Protein AF-K1M2Y6-F1 (afdb_monomer_lite)

Foldseek 3Di:
DKFKAAPPPDPVSVLQTGDAAPQQDDPAPDPPGPIDIGDDDDDPVLVVVQVVCVVVVHDRDDDPPGDQARDPSVLVVLVVCVVVQVPDPDHDPSCVSPVCRSPNPSPDPPPVVVVVVCVVVDDDDDDADDDDDPVLVVLLVLLVVLLVDPDPVVNQVSLVVVVPDPQFDFLVVLADPQETETEGPNVVVVVQVPDPDHDPLSQVCSLVRVVAKHWYQDHDRPPGQAAGIWIDHPRDIDGEHEDEDDPPDDPLVQLVVRLSHGLEYEYEYDPDQPQLSVQVSVLVSLVVDPSHQWYWYDPNSDIDIDGSVLSPDPCNSVVSNVVSPDDD

Secondary structure (DSSP, 8-state):
-EEEE--SSSHHHHHH-EEE-TT---S-SSTT---EEEE-PPPHHHHHHHHHHHHTTPPPPPPTT---S--HHHHHHHHHTHHHHHH-SS--HHHHTTGGGTSTTSTTTTHHHHHHHHGGG---PPPP----HHHHHHHHHHHHHHHH---HHHHHHHHHHHHT-TT-EE-GGG--SS--EEESSTHHHHHHTTSSS--HHHHHHHHHHHTT-EEEE----TTS---SEEEEETTEEEEEEEEEESSSS-HHHHHHHHHTT-SEEEEEE-S---HHHHHHHHHHHHHT-SS--EEEEEETTEEEEEEHHHHTSTTHHHHHHHHHH---

pLDDT: mean 78.17, std 15.74, range [30.06, 96.19]

Structure (mmCIF, N/CA/C/O backbone):
data_AF-K1M2Y6-F1
#
_entry.id   AF-K1M2Y6-F1
#
loop_
_atom_site.group_PDB
_atom_site.id
_atom_site.type_symbol
_atom_site.label_atom_id
_atom_site.label_alt_id
_atom_site.label_comp_id
_atom_site.label_asym_id
_atom_site.label_entity_id
_atom_site.label_seq_id
_atom_site.pdbx_PDB_ins_code
_atom_site.Cartn_x
_atom_site.Cartn_y
_atom_site.Cartn_z
_atom_site.occupancy
_atom_site.B_iso_or_equiv
_atom_site.auth_seq_id
_atom_site.auth_comp_id
_atom_site.auth_asym_id
_atom_site.auth_atom_id
_atom_site.pdbx_PDB_model_num
ATOM 1 N N . MET A 1 1 ? 24.809 -15.735 -9.416 1.00 83.75 1 MET A N 1
ATOM 2 C CA . MET A 1 1 ? 25.134 -14.592 -10.313 1.00 83.75 1 MET A CA 1
ATOM 3 C C . MET A 1 1 ? 26.100 -15.099 -11.378 1.00 83.75 1 MET A C 1
ATOM 5 O O . MET A 1 1 ? 26.394 -16.287 -11.349 1.00 83.75 1 MET A O 1
ATOM 9 N N . TYR A 1 2 ? 26.586 -14.280 -12.3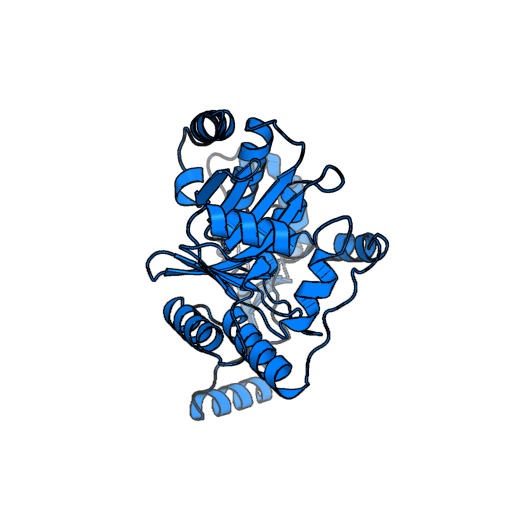09 1.00 87.62 2 TYR A N 1
ATOM 10 C CA . TYR A 1 2 ? 27.615 -14.739 -13.254 1.00 87.62 2 TYR A CA 1
ATOM 11 C C . TYR A 1 2 ? 28.601 -13.626 -13.611 1.00 87.62 2 TYR A C 1
ATOM 13 O O . TYR A 1 2 ? 28.318 -12.440 -13.427 1.00 87.62 2 TYR A O 1
ATOM 21 N N . ARG A 1 3 ? 29.776 -14.018 -14.105 1.00 89.75 3 ARG A N 1
ATOM 22 C CA . ARG A 1 3 ? 30.798 -13.131 -14.658 1.00 89.75 3 ARG A CA 1
ATOM 23 C C . ARG A 1 3 ? 30.756 -13.201 -16.179 1.00 89.75 3 ARG A C 1
ATOM 25 O O . ARG A 1 3 ? 30.897 -14.275 -16.745 1.00 89.75 3 ARG A O 1
ATOM 32 N N . LEU A 1 4 ? 30.571 -12.064 -16.830 1.00 91.12 4 LEU A N 1
ATOM 33 C CA . LEU A 1 4 ? 30.710 -11.891 -18.267 1.00 91.12 4 LEU A CA 1
ATOM 34 C C . LEU A 1 4 ? 32.168 -11.575 -18.599 1.00 91.12 4 LEU A C 1
ATOM 36 O O . LEU A 1 4 ? 32.745 -10.633 -18.047 1.00 91.12 4 LEU A O 1
ATOM 40 N N . ILE A 1 5 ? 32.739 -12.364 -19.501 1.00 89.56 5 ILE A N 1
ATOM 41 C CA . ILE A 1 5 ? 34.114 -12.262 -19.975 1.00 89.56 5 ILE A CA 1
ATOM 42 C C . ILE A 1 5 ? 34.082 -11.803 -21.428 1.00 89.56 5 ILE A C 1
ATOM 44 O O . ILE A 1 5 ? 33.441 -12.422 -22.280 1.00 89.56 5 ILE A O 1
ATOM 48 N N . SER A 1 6 ? 34.771 -10.696 -21.691 1.00 90.38 6 SER A N 1
ATOM 49 C CA . SER A 1 6 ? 35.003 -10.207 -23.043 1.00 90.38 6 SER A CA 1
ATOM 50 C C . SER A 1 6 ? 36.209 -10.910 -23.642 1.00 90.38 6 SER A C 1
ATOM 52 O O . SER A 1 6 ? 37.251 -11.001 -23.000 1.00 90.38 6 SER A O 1
ATOM 54 N N . SER A 1 7 ? 36.096 -11.333 -24.897 1.00 83.25 7 SER A N 1
ATOM 55 C CA . SER A 1 7 ? 37.244 -11.767 -25.697 1.00 83.25 7 SER A CA 1
ATOM 56 C C . SER A 1 7 ? 38.032 -10.583 -26.288 1.00 83.25 7 SER A C 1
ATOM 58 O O . SER A 1 7 ? 38.796 -10.767 -27.228 1.00 83.25 7 SER A O 1
ATOM 60 N N . ASN A 1 8 ? 37.766 -9.355 -25.817 1.00 80.25 8 ASN A N 1
ATOM 61 C CA . ASN A 1 8 ? 38.332 -8.081 -26.280 1.00 80.25 8 ASN A CA 1
ATOM 62 C C . ASN A 1 8 ? 38.199 -7.814 -27.788 1.00 80.25 8 ASN A C 1
ATOM 64 O O . ASN A 1 8 ? 38.900 -6.976 -28.340 1.00 80.25 8 ASN A O 1
ATOM 68 N N . HIS A 1 9 ? 37.246 -8.472 -28.451 1.00 82.75 9 HIS A N 1
ATOM 69 C CA . HIS A 1 9 ? 37.020 -8.307 -29.888 1.00 82.75 9 HIS A CA 1
ATOM 70 C C . HIS A 1 9 ? 36.395 -6.953 -30.262 1.00 82.75 9 HIS A C 1
ATOM 72 O O . HIS A 1 9 ? 36.359 -6.612 -31.440 1.00 82.75 9 HIS A O 1
ATOM 78 N N . CYS A 1 10 ? 35.870 -6.192 -29.295 1.00 86.50 10 CYS A N 1
ATOM 79 C CA . CYS A 1 10 ? 35.479 -4.800 -29.495 1.00 86.50 10 CYS A CA 1
ATOM 80 C C . CYS A 1 10 ? 35.531 -4.002 -28.171 1.00 86.50 10 CYS A C 1
ATOM 82 O O . CYS A 1 10 ? 35.371 -4.597 -27.094 1.00 86.50 10 CYS A O 1
ATOM 84 N N . PRO A 1 11 ? 35.704 -2.664 -28.229 1.00 86.31 11 PRO A N 1
ATOM 85 C CA . PRO A 1 11 ? 35.779 -1.813 -27.036 1.00 86.31 11 PRO A CA 1
ATOM 86 C C . PRO A 1 11 ? 34.516 -1.869 -26.168 1.00 86.31 11 PRO A C 1
ATOM 88 O O . PRO A 1 11 ? 34.607 -1.938 -24.945 1.00 86.31 11 PRO A O 1
ATOM 91 N N . PHE A 1 12 ? 33.336 -1.940 -26.796 1.00 86.81 12 PHE A N 1
ATOM 92 C CA . PHE A 1 12 ? 32.060 -2.039 -26.083 1.00 86.81 12 PHE A CA 1
ATOM 93 C C . PHE A 1 12 ? 31.985 -3.308 -25.224 1.00 86.81 12 PHE A C 1
ATOM 95 O O . PHE A 1 12 ? 31.657 -3.255 -24.042 1.00 86.81 12 PHE A O 1
ATOM 102 N N . CYS A 1 13 ? 32.353 -4.462 -25.785 1.00 88.75 13 CYS A N 1
ATOM 103 C CA . CYS A 1 13 ? 32.379 -5.724 -25.050 1.00 88.75 13 CYS A CA 1
ATOM 104 C C . CYS A 1 13 ? 33.350 -5.687 -23.866 1.00 88.75 13 CYS A C 1
ATOM 106 O O . CYS A 1 13 ? 33.016 -6.203 -22.798 1.00 88.75 13 CYS A O 1
ATOM 108 N N . ALA A 1 14 ? 34.525 -5.071 -24.039 1.00 88.31 14 ALA A N 1
ATOM 109 C CA . ALA A 1 14 ? 35.506 -4.908 -22.967 1.00 88.31 14 ALA A CA 1
ATOM 110 C C . ALA A 1 14 ? 34.951 -4.052 -21.816 1.00 88.31 14 ALA A C 1
ATOM 112 O O . ALA A 1 14 ? 35.045 -4.440 -20.651 1.00 88.31 14 ALA A O 1
ATOM 113 N N . GLU A 1 15 ? 34.284 -2.942 -22.132 1.00 87.94 15 GLU A N 1
ATOM 114 C CA . GLU A 1 15 ? 33.677 -2.052 -21.137 1.00 87.94 15 GLU A CA 1
ATOM 115 C C . GLU A 1 15 ? 32.514 -2.717 -20.370 1.00 87.94 15 GLU A C 1
ATOM 117 O O . GLU A 1 15 ? 32.344 -2.536 -19.151 1.00 87.94 15 GLU A O 1
ATOM 122 N N . MET A 1 16 ? 31.738 -3.542 -21.080 1.00 89.44 16 MET A N 1
ATOM 123 C CA . MET A 1 16 ? 30.596 -4.281 -20.541 1.00 89.44 16 MET A CA 1
ATOM 124 C C . MET A 1 16 ? 30.986 -5.567 -19.791 1.00 89.44 16 MET A C 1
ATOM 126 O O . MET A 1 16 ? 30.119 -6.196 -19.175 1.00 89.44 16 MET A O 1
ATOM 130 N N . ALA A 1 17 ? 32.261 -5.968 -19.780 1.00 89.81 17 ALA A N 1
ATOM 131 C CA . ALA A 1 17 ? 32.734 -7.117 -19.008 1.00 89.81 17 ALA A CA 1
ATOM 132 C C . ALA A 1 17 ? 32.644 -6.872 -17.489 1.00 89.81 17 ALA A C 1
ATOM 134 O O . ALA A 1 17 ? 32.904 -5.772 -16.978 1.00 89.81 17 ALA A O 1
ATOM 135 N N . GLY A 1 18 ? 32.276 -7.913 -16.736 1.00 90.00 18 GLY A N 1
ATOM 136 C CA . GLY A 1 18 ? 32.090 -7.806 -15.289 1.00 90.00 18 GLY A CA 1
ATOM 137 C C . GLY A 1 18 ? 31.086 -8.796 -14.712 1.00 90.00 18 GLY A C 1
ATOM 138 O O . GLY A 1 18 ? 30.722 -9.778 -15.347 1.00 90.00 18 GLY A O 1
ATOM 139 N N . LYS A 1 19 ? 30.645 -8.558 -13.477 1.00 88.19 19 LYS A N 1
ATOM 140 C CA . LYS A 1 19 ? 29.657 -9.408 -12.804 1.00 88.19 19 LYS A CA 1
ATOM 141 C C . LYS A 1 19 ? 28.237 -8.875 -13.031 1.00 88.19 19 LYS A C 1
ATOM 143 O O . LYS A 1 19 ? 28.023 -7.666 -12.974 1.00 88.19 19 LYS A O 1
ATOM 148 N N . TYR A 1 20 ? 27.282 -9.776 -13.244 1.00 86.00 20 TYR A N 1
ATOM 149 C CA . TYR A 1 20 ? 25.882 -9.452 -13.526 1.00 86.00 20 TYR A CA 1
ATOM 150 C C . TYR A 1 20 ? 24.915 -10.222 -12.612 1.00 86.00 20 TYR A C 1
ATOM 152 O O . TYR A 1 20 ? 25.243 -11.328 -12.155 1.00 86.00 20 TYR A O 1
ATOM 160 N N . PRO A 1 21 ? 23.715 -9.662 -12.345 1.00 87.38 21 PRO A N 1
ATOM 161 C CA . PRO A 1 21 ? 22.654 -10.354 -11.619 1.00 87.38 21 PRO A CA 1
ATOM 162 C C . PRO A 1 21 ? 22.301 -11.699 -12.254 1.00 87.38 21 PRO A C 1
ATOM 164 O O . PRO A 1 21 ? 22.385 -11.861 -13.469 1.00 87.38 21 PRO A O 1
ATOM 167 N N . LYS A 1 22 ? 21.853 -12.664 -11.437 1.00 82.31 22 LYS A N 1
ATOM 168 C CA . LYS A 1 22 ? 21.454 -14.006 -11.919 1.00 82.31 22 LYS A CA 1
ATOM 169 C C . LYS A 1 22 ? 20.358 -13.933 -12.989 1.00 82.31 22 LYS A C 1
ATOM 171 O O . LYS A 1 22 ? 20.274 -14.796 -13.848 1.00 82.31 22 LYS A O 1
ATOM 176 N N . ASP A 1 23 ? 19.514 -12.919 -12.897 1.00 82.19 23 ASP A N 1
ATOM 177 C CA . ASP A 1 23 ? 18.329 -12.710 -13.710 1.00 82.19 23 ASP A CA 1
ATOM 178 C C . ASP A 1 23 ? 18.536 -11.712 -14.863 1.00 82.19 23 ASP A C 1
ATOM 180 O O . ASP A 1 23 ? 17.552 -11.340 -15.511 1.00 82.19 23 ASP A O 1
ATOM 184 N N . PHE A 1 24 ? 19.779 -11.287 -15.126 1.00 88.50 24 PHE A N 1
ATOM 185 C CA . PHE A 1 24 ? 20.150 -10.613 -16.370 1.00 88.50 24 PHE A CA 1
ATOM 186 C C . PHE A 1 24 ? 20.345 -11.658 -17.471 1.00 88.50 24 PHE A C 1
ATOM 188 O O . PHE A 1 24 ? 21.065 -12.638 -17.299 1.00 88.50 24 PHE A O 1
ATOM 195 N N . LYS A 1 25 ? 19.701 -11.457 -18.619 1.00 87.69 25 LYS A N 1
ATOM 196 C CA . LYS A 1 25 ? 19.772 -12.368 -19.763 1.00 87.69 25 LYS A CA 1
ATOM 197 C C . LYS A 1 25 ? 20.803 -11.857 -20.763 1.00 87.69 25 LYS A C 1
ATOM 199 O O . LYS A 1 25 ? 20.524 -10.920 -21.511 1.00 87.69 25 LYS A O 1
ATOM 204 N N . PHE A 1 26 ? 21.979 -12.477 -20.794 1.00 89.31 26 PHE A N 1
ATOM 205 C CA . PHE A 1 26 ? 23.013 -12.173 -21.780 1.00 89.31 26 PHE A CA 1
ATOM 206 C C . PHE A 1 26 ? 22.990 -13.184 -22.932 1.00 89.31 26 PHE A C 1
ATOM 208 O O . PHE A 1 26 ? 23.225 -14.366 -22.718 1.00 89.31 26 PHE A O 1
ATOM 215 N N . TRP A 1 27 ? 22.691 -12.705 -24.141 1.00 83.62 27 TRP A N 1
ATOM 216 C CA . TRP A 1 27 ? 22.687 -13.496 -25.385 1.00 83.62 27 TRP A CA 1
ATOM 217 C C . TRP A 1 27 ? 23.775 -13.035 -26.369 1.00 83.62 27 TRP A C 1
ATOM 219 O O . TRP A 1 27 ? 23.966 -13.632 -27.420 1.00 83.62 27 TRP A O 1
ATOM 229 N N . GLY A 1 28 ? 24.464 -11.941 -26.040 1.00 87.06 28 GLY A N 1
ATOM 230 C CA . GLY A 1 28 ? 25.329 -11.196 -26.946 1.00 87.06 28 GLY A CA 1
ATOM 231 C C . GLY A 1 28 ? 24.996 -9.705 -26.922 1.00 87.06 28 GLY A C 1
ATOM 232 O O . GLY A 1 28 ? 23.833 -9.308 -26.822 1.00 87.06 28 GLY A O 1
ATOM 233 N N . TRP A 1 29 ? 26.032 -8.870 -26.998 1.00 87.38 29 TRP A N 1
ATOM 234 C CA . TRP A 1 29 ? 25.895 -7.411 -27.046 1.00 87.38 29 TRP A CA 1
ATOM 235 C C . TRP A 1 29 ? 25.531 -6.893 -28.440 1.00 87.38 29 TRP A C 1
ATOM 237 O O . TRP A 1 29 ? 24.871 -5.871 -28.582 1.00 87.38 29 TRP A O 1
ATOM 247 N N . HIS A 1 30 ? 25.952 -7.604 -29.475 1.00 85.81 30 HIS A N 1
ATOM 248 C CA . HIS A 1 30 ? 25.767 -7.243 -30.875 1.00 85.81 30 HIS A CA 1
ATOM 249 C C . HIS A 1 30 ? 25.800 -8.519 -31.734 1.00 85.81 30 HIS A C 1
ATOM 251 O O . HIS A 1 30 ? 26.144 -9.590 -31.215 1.00 85.81 30 HIS A O 1
ATOM 257 N N . PRO A 1 31 ? 25.455 -8.448 -33.033 1.00 86.31 31 PRO A N 1
ATOM 258 C CA . PRO A 1 31 ? 25.616 -9.582 -33.938 1.00 86.31 31 PRO A CA 1
ATOM 259 C C . PRO A 1 31 ? 27.046 -10.137 -33.890 1.00 86.31 31 PRO A C 1
ATOM 261 O O . PRO A 1 31 ? 28.007 -9.374 -33.772 1.00 86.31 31 PRO A O 1
ATOM 264 N N . HIS A 1 32 ? 27.179 -11.464 -33.932 1.00 85.62 32 HIS A N 1
ATOM 265 C CA . HIS A 1 32 ? 28.463 -12.179 -33.851 1.00 85.62 32 HIS A CA 1
ATOM 266 C C . HIS A 1 32 ? 29.307 -11.879 -32.593 1.00 85.62 32 HIS A C 1
ATOM 268 O O . HIS A 1 32 ? 30.535 -11.975 -32.623 1.00 85.62 32 HIS A O 1
ATOM 274 N N . CYS A 1 33 ? 28.669 -11.519 -31.472 1.00 87.81 33 CYS A N 1
ATOM 275 C CA . CYS A 1 33 ? 29.358 -11.332 -30.195 1.00 87.81 33 CYS A CA 1
ATOM 276 C C . CYS A 1 33 ? 30.015 -12.643 -29.725 1.00 87.81 33 CYS A C 1
ATOM 278 O O . CYS A 1 33 ? 29.360 -13.679 -29.660 1.00 87.81 33 CYS A O 1
ATOM 280 N N . ARG A 1 34 ? 31.304 -12.578 -29.365 1.00 88.75 34 ARG A N 1
ATOM 281 C CA . ARG A 1 34 ? 32.112 -13.727 -28.901 1.00 88.75 34 ARG A CA 1
ATOM 282 C C . ARG A 1 34 ? 32.360 -13.741 -27.383 1.00 88.75 34 ARG A C 1
ATOM 284 O O . ARG A 1 34 ? 33.308 -14.363 -26.917 1.00 88.75 34 ARG A O 1
ATOM 291 N N . CYS A 1 35 ? 31.569 -12.996 -26.612 1.00 91.06 35 CYS A N 1
ATOM 292 C CA . CYS A 1 35 ? 31.697 -12.956 -25.152 1.00 91.06 35 CYS A CA 1
ATOM 293 C C . CYS A 1 35 ? 31.020 -14.162 -24.496 1.00 91.06 35 CYS A C 1
ATOM 295 O O . CYS A 1 35 ? 29.979 -14.621 -24.962 1.00 91.06 35 CYS A O 1
ATOM 297 N N . THR A 1 36 ? 31.551 -14.586 -23.351 1.00 90.88 36 THR A N 1
ATOM 298 C CA . THR A 1 36 ? 31.074 -15.772 -22.622 1.00 90.88 36 THR A CA 1
ATOM 299 C C . THR A 1 36 ? 30.718 -15.416 -21.183 1.00 90.88 36 THR A C 1
ATOM 301 O O . THR A 1 36 ? 31.255 -14.468 -20.608 1.00 90.88 36 THR A O 1
ATOM 304 N N . THR A 1 37 ? 29.807 -16.173 -20.573 1.00 92.00 37 THR A N 1
ATOM 305 C CA . THR A 1 37 ? 29.434 -16.027 -19.160 1.00 92.00 37 THR A CA 1
ATOM 306 C C . THR A 1 37 ? 29.861 -17.239 -18.350 1.00 92.00 37 THR A C 1
ATOM 308 O O . THR A 1 37 ? 29.551 -18.364 -18.729 1.00 92.00 37 THR A O 1
ATOM 311 N N . ILE A 1 38 ? 30.497 -17.008 -17.204 1.00 90.50 38 ILE A N 1
ATOM 312 C CA . ILE A 1 38 ? 30.852 -18.041 -16.230 1.00 90.50 38 ILE A CA 1
ATOM 313 C C . ILE A 1 38 ? 29.965 -17.871 -14.989 1.00 90.50 38 ILE A C 1
ATOM 315 O O . ILE A 1 38 ? 29.962 -16.780 -14.403 1.00 90.50 38 ILE A O 1
ATOM 319 N N . PRO A 1 39 ? 29.197 -18.893 -14.569 1.00 87.94 39 PRO A N 1
ATOM 320 C CA . PRO A 1 39 ? 28.404 -18.810 -13.348 1.00 87.94 39 PRO A CA 1
ATOM 321 C C . PRO A 1 39 ? 29.315 -18.615 -12.131 1.00 87.94 39 PRO A C 1
ATOM 323 O O . PRO A 1 39 ? 30.372 -19.225 -12.026 1.00 87.94 39 PRO A O 1
ATOM 326 N N . ILE A 1 40 ? 28.894 -17.757 -11.202 1.00 85.06 40 ILE A N 1
ATOM 327 C CA . ILE A 1 40 ? 29.535 -17.634 -9.891 1.00 85.06 40 ILE A CA 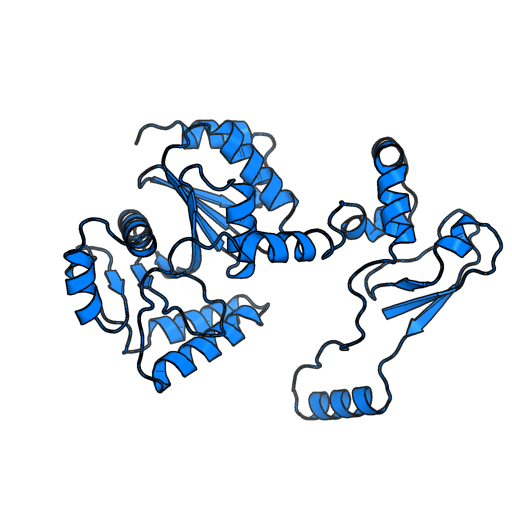1
ATOM 328 C C . ILE A 1 40 ? 28.640 -18.354 -8.890 1.00 85.06 40 ILE A C 1
ATOM 330 O O . ILE A 1 40 ? 27.482 -17.949 -8.692 1.00 85.06 40 ILE A O 1
ATOM 334 N N . LEU A 1 41 ? 29.189 -19.421 -8.319 1.00 86.31 41 LEU A N 1
ATOM 335 C CA . LEU A 1 41 ? 28.552 -20.277 -7.326 1.00 86.31 41 LEU A CA 1
ATOM 336 C C . LEU A 1 41 ? 28.780 -19.729 -5.909 1.00 86.31 41 LEU A C 1
ATOM 338 O O . LEU A 1 41 ? 29.593 -18.823 -5.712 1.00 86.31 41 LEU A O 1
ATOM 342 N N . LYS A 1 42 ? 28.016 -20.260 -4.951 1.00 81.31 42 LYS A N 1
ATOM 343 C CA . LYS A 1 42 ? 28.278 -20.092 -3.514 1.00 81.31 42 LYS A CA 1
ATOM 344 C C . LYS A 1 42 ? 29.605 -20.781 -3.151 1.00 81.31 42 LYS A C 1
ATOM 346 O O . LYS A 1 42 ? 30.112 -21.572 -3.950 1.00 81.31 42 LYS A O 1
ATOM 351 N N . SER A 1 43 ? 30.177 -20.462 -1.989 1.00 86.44 43 SER A N 1
ATOM 352 C CA . SER A 1 43 ? 31.302 -21.254 -1.467 1.00 86.44 43 SER A CA 1
ATOM 353 C C . SER A 1 43 ? 30.829 -22.657 -1.077 1.00 86.44 43 SER A C 1
ATOM 355 O O . SER A 1 43 ? 29.625 -22.880 -0.936 1.00 86.44 43 SER A O 1
ATOM 357 N N . TRP A 1 44 ? 31.756 -23.604 -0.927 1.00 87.44 44 TRP A N 1
ATOM 358 C CA . TRP A 1 44 ? 31.408 -24.968 -0.521 1.00 87.44 44 TRP A CA 1
ATOM 359 C C . TRP A 1 44 ? 30.710 -24.987 0.838 1.00 87.44 44 TRP A C 1
ATOM 361 O O . TRP A 1 44 ? 29.644 -25.574 0.953 1.00 87.44 44 TRP A O 1
ATOM 371 N N . GLU A 1 45 ? 31.202 -24.207 1.799 1.00 85.62 45 GLU A N 1
ATOM 372 C CA . GLU A 1 45 ? 30.622 -24.093 3.141 1.00 85.62 45 GLU A CA 1
ATOM 373 C C . GLU A 1 45 ? 29.182 -23.560 3.089 1.00 85.62 45 GLU A C 1
ATOM 375 O O . GLU A 1 45 ? 28.277 -24.105 3.712 1.00 85.62 45 GLU A O 1
ATOM 380 N N . GLN A 1 46 ? 28.934 -22.528 2.275 1.00 81.25 46 GLN A N 1
ATOM 381 C CA . GLN A 1 46 ? 27.589 -21.980 2.078 1.00 81.25 46 GLN A CA 1
ATOM 382 C C . GLN A 1 46 ? 26.643 -22.974 1.386 1.00 81.25 46 GLN A C 1
ATOM 384 O O . GLN A 1 46 ? 25.431 -22.906 1.584 1.00 81.25 46 GLN A O 1
ATOM 389 N N . MET A 1 47 ? 27.169 -23.843 0.519 1.00 85.69 47 MET A N 1
ATOM 390 C CA . MET A 1 47 ? 26.383 -24.888 -0.140 1.00 85.69 47 MET A CA 1
ATOM 391 C C . MET A 1 47 ? 26.086 -26.046 0.813 1.00 85.69 47 MET A C 1
ATOM 393 O O . MET A 1 47 ? 24.982 -26.580 0.765 1.00 85.69 47 MET A O 1
ATOM 397 N N . ASP A 1 48 ? 27.009 -26.383 1.710 1.00 87.44 48 ASP A N 1
ATOM 398 C CA . ASP A 1 48 ? 26.794 -27.392 2.746 1.00 87.44 48 ASP A CA 1
ATOM 399 C C . ASP A 1 48 ? 25.734 -26.930 3.754 1.00 87.44 48 ASP A C 1
ATOM 401 O O . ASP A 1 48 ? 24.777 -27.659 4.006 1.00 87.44 48 ASP A O 1
ATOM 405 N N . GLU A 1 49 ? 25.794 -25.676 4.214 1.00 85.44 49 GLU A N 1
ATOM 406 C CA . GLU A 1 49 ? 24.735 -25.084 5.047 1.00 85.44 49 GLU A CA 1
ATOM 407 C C . GLU A 1 49 ? 23.369 -25.064 4.336 1.00 85.44 49 GLU A C 1
ATOM 409 O O . GLU A 1 49 ? 22.324 -25.304 4.950 1.00 85.44 49 GLU A O 1
ATOM 414 N N . ASP A 1 50 ? 23.343 -24.761 3.033 1.00 85.25 50 ASP A N 1
ATOM 415 C CA . ASP A 1 50 ? 22.118 -24.827 2.232 1.00 85.25 50 ASP A CA 1
ATOM 416 C C . ASP A 1 50 ? 21.581 -26.267 2.146 1.00 85.25 50 ASP A C 1
ATOM 418 O O . ASP A 1 50 ? 20.367 -26.468 2.221 1.00 85.25 50 ASP A O 1
ATOM 422 N N . ASN A 1 51 ? 22.463 -27.259 1.995 1.00 86.06 51 ASN A N 1
ATOM 423 C CA . ASN A 1 51 ? 22.105 -28.676 1.928 1.00 86.06 51 ASN A CA 1
ATOM 424 C C . ASN A 1 51 ? 21.543 -29.172 3.265 1.00 86.06 51 ASN A C 1
ATOM 426 O O . ASN A 1 51 ? 20.511 -29.842 3.278 1.00 86.06 51 ASN A O 1
ATOM 430 N N . GLU A 1 52 ? 22.148 -28.787 4.388 1.00 87.44 52 GLU A N 1
ATOM 431 C CA . GLU A 1 52 ? 21.615 -29.075 5.723 1.00 87.44 52 GLU A CA 1
ATOM 432 C C . GLU A 1 52 ? 20.220 -28.467 5.908 1.00 87.44 52 GLU A C 1
ATOM 434 O O . GLU A 1 52 ? 19.286 -29.146 6.341 1.00 87.44 52 GLU A O 1
ATOM 439 N N . ARG A 1 53 ? 20.029 -27.206 5.498 1.00 83.81 53 ARG A N 1
ATOM 440 C CA . ARG A 1 53 ? 18.708 -26.557 5.518 1.00 83.81 53 ARG A CA 1
ATOM 441 C C . ARG A 1 53 ? 17.693 -27.300 4.657 1.00 83.81 53 ARG A C 1
ATOM 443 O O . ARG A 1 53 ? 16.562 -27.477 5.102 1.00 83.81 53 ARG A O 1
ATOM 450 N N . LEU A 1 54 ? 18.076 -27.747 3.459 1.00 86.12 54 LEU A N 1
ATOM 451 C CA . LEU A 1 54 ? 17.207 -28.534 2.579 1.00 86.12 54 LEU A CA 1
ATOM 452 C C . LEU A 1 54 ? 16.776 -29.851 3.230 1.00 86.12 54 LEU A C 1
ATOM 454 O O . LEU A 1 54 ? 15.590 -30.177 3.189 1.00 86.12 54 LEU A O 1
ATOM 458 N N . ILE A 1 55 ? 17.709 -30.574 3.855 1.00 86.56 55 ILE A N 1
ATOM 459 C CA . ILE A 1 55 ? 17.429 -31.822 4.583 1.00 86.56 55 ILE A CA 1
ATOM 460 C C . ILE A 1 55 ? 16.437 -31.565 5.726 1.00 86.56 55 ILE A C 1
ATOM 462 O O . ILE A 1 55 ? 15.514 -32.348 5.939 1.00 86.56 55 ILE A O 1
ATOM 466 N N . LEU A 1 56 ? 16.577 -30.431 6.416 1.00 79.19 56 LEU A N 1
ATOM 467 C CA . LEU A 1 56 ? 15.693 -30.002 7.504 1.00 79.19 56 LEU A CA 1
ATOM 468 C C . LEU A 1 56 ? 14.373 -29.361 7.026 1.00 79.19 56 LEU A C 1
ATOM 470 O O . LEU A 1 56 ? 13.589 -28.891 7.853 1.00 79.19 56 LEU A O 1
ATOM 474 N N . GLY A 1 57 ? 14.116 -29.293 5.714 1.00 78.44 57 GLY A N 1
ATOM 475 C CA . GLY A 1 57 ? 12.917 -28.663 5.146 1.00 78.44 57 GLY A CA 1
ATOM 476 C C . GLY A 1 57 ? 12.856 -27.138 5.322 1.00 78.44 57 GLY A C 1
ATOM 477 O O . GLY A 1 57 ? 11.783 -26.538 5.232 1.00 78.44 57 GLY A O 1
ATOM 478 N N . GLN A 1 58 ? 13.991 -26.495 5.589 1.00 68.31 58 GLN A N 1
ATOM 479 C CA . GLN A 1 58 ? 14.116 -25.055 5.791 1.00 68.31 58 GLN A CA 1
ATOM 480 C C . GLN A 1 58 ? 14.391 -24.318 4.467 1.00 68.31 58 GLN A C 1
ATOM 482 O O . GLN A 1 58 ? 15.008 -24.865 3.550 1.00 68.31 58 GLN A O 1
ATOM 487 N N . PRO A 1 59 ? 13.966 -23.048 4.334 1.00 69.62 59 PRO A N 1
ATOM 488 C CA . PRO A 1 59 ? 14.228 -22.271 3.130 1.00 69.62 59 PRO A CA 1
ATOM 489 C C . PRO A 1 59 ? 15.715 -21.912 2.988 1.00 69.62 59 PRO A C 1
ATOM 491 O O . PRO A 1 59 ? 16.366 -21.481 3.944 1.00 69.62 59 PRO A O 1
ATOM 494 N N . ILE A 1 60 ? 16.223 -21.998 1.756 1.00 75.38 60 ILE A N 1
ATOM 495 C CA . ILE A 1 60 ? 17.577 -21.555 1.407 1.00 75.38 60 ILE A CA 1
ATOM 496 C C . ILE A 1 60 ? 17.631 -20.020 1.357 1.00 75.38 60 ILE A C 1
ATOM 498 O O . ILE A 1 60 ? 16.888 -19.404 0.579 1.00 75.38 60 ILE A O 1
ATOM 502 N N . PRO A 1 61 ? 18.518 -19.374 2.132 1.00 72.88 61 PRO A N 1
ATOM 503 C CA . PRO A 1 61 ? 18.729 -17.940 2.042 1.00 72.88 61 PRO A CA 1
ATOM 504 C C . PRO A 1 61 ? 19.428 -17.565 0.727 1.00 72.88 61 PRO A C 1
ATOM 506 O O . PRO A 1 61 ? 20.243 -18.306 0.164 1.00 72.88 61 PRO A O 1
ATOM 509 N N . GLU A 1 62 ? 19.137 -16.364 0.229 1.00 71.75 62 GLU A N 1
ATOM 510 C CA . GLU A 1 62 ? 19.896 -15.811 -0.891 1.00 71.75 62 GLU A CA 1
ATOM 511 C C . GLU A 1 62 ? 21.361 -15.577 -0.491 1.00 71.75 62 GLU A C 1
ATOM 513 O O . GLU A 1 62 ? 21.648 -15.232 0.653 1.00 71.75 62 GLU A O 1
ATOM 518 N N . SER A 1 63 ? 22.289 -15.750 -1.440 1.00 71.19 63 SER A N 1
ATOM 519 C CA . SER A 1 63 ? 23.717 -15.512 -1.182 1.00 71.19 63 SER A CA 1
ATOM 520 C C . SER A 1 63 ? 23.956 -14.046 -0.784 1.00 71.19 63 SER A C 1
ATOM 522 O O . SER A 1 63 ? 23.437 -13.144 -1.457 1.00 71.19 63 SER A O 1
ATOM 524 N N . PRO A 1 64 ? 24.748 -13.785 0.271 1.00 68.12 64 PRO A N 1
ATOM 525 C CA . PRO A 1 64 ? 25.077 -12.425 0.695 1.00 68.12 64 PRO A CA 1
ATOM 526 C C . PRO A 1 64 ? 25.877 -11.652 -0.367 1.00 68.12 64 PRO A C 1
ATOM 528 O O . PRO A 1 64 ? 25.786 -10.428 -0.447 1.00 68.12 64 PRO A O 1
ATOM 531 N N . GLU A 1 65 ? 26.585 -12.350 -1.255 1.00 72.56 65 GLU A N 1
ATOM 532 C CA . GLU A 1 65 ? 27.333 -11.788 -2.383 1.00 72.56 65 GLU A CA 1
ATOM 533 C C . GLU A 1 65 ? 26.453 -11.517 -3.615 1.00 72.56 65 GLU A C 1
ATOM 535 O O . GLU A 1 65 ? 26.964 -11.150 -4.680 1.00 72.56 65 GLU A O 1
ATOM 540 N N . ARG A 1 66 ? 25.128 -11.700 -3.515 1.00 73.38 66 ARG A N 1
ATOM 541 C CA . ARG A 1 66 ? 24.206 -11.498 -4.634 1.00 73.38 66 ARG A CA 1
ATOM 542 C C . ARG A 1 66 ? 24.325 -10.083 -5.197 1.00 73.38 66 ARG A C 1
ATOM 544 O O . ARG A 1 66 ? 24.042 -9.080 -4.548 1.00 73.38 66 ARG A O 1
ATOM 551 N N . ILE A 1 67 ? 24.594 -10.019 -6.496 1.00 71.75 67 ILE A N 1
ATOM 552 C CA . ILE A 1 67 ? 24.519 -8.777 -7.260 1.00 71.75 67 ILE A CA 1
ATOM 553 C C . ILE A 1 67 ? 23.075 -8.529 -7.690 1.00 71.75 67 ILE A C 1
ATOM 555 O O . ILE A 1 67 ? 22.466 -9.351 -8.377 1.00 71.75 67 ILE A O 1
ATOM 559 N N . LEU A 1 68 ? 22.542 -7.378 -7.282 1.00 71.69 68 LEU A N 1
ATOM 560 C CA . LEU A 1 68 ? 21.185 -6.938 -7.615 1.00 71.69 68 LEU A CA 1
ATOM 561 C C . LEU A 1 68 ? 21.134 -6.129 -8.913 1.00 71.69 68 LEU A C 1
ATOM 563 O O . LEU A 1 68 ? 20.123 -6.167 -9.610 1.00 71.69 68 LEU A O 1
ATOM 567 N N . LEU A 1 69 ? 22.225 -5.429 -9.249 1.00 75.44 69 LEU A N 1
ATOM 568 C CA . LEU A 1 69 ? 22.292 -4.531 -10.399 1.00 75.44 69 LEU A CA 1
ATOM 569 C C . LEU A 1 69 ? 23.391 -4.863 -11.393 1.00 75.44 69 LEU A C 1
ATOM 571 O O . LEU A 1 69 ? 24.478 -5.255 -10.975 1.00 75.44 69 LEU A O 1
ATOM 575 N N . PRO A 1 70 ? 23.150 -4.623 -12.697 1.00 79.19 70 PRO A N 1
ATOM 576 C CA . PRO A 1 70 ? 24.219 -4.579 -13.684 1.00 79.19 70 PRO A CA 1
ATOM 577 C C . PRO A 1 70 ? 25.286 -3.566 -13.278 1.00 79.19 70 PRO A C 1
ATOM 579 O O . PRO A 1 70 ? 24.998 -2.622 -12.540 1.00 79.19 70 PRO A O 1
ATOM 582 N N . LYS A 1 71 ? 26.504 -3.732 -13.791 1.00 80.56 71 LYS A N 1
ATOM 583 C CA . LYS A 1 71 ? 27.622 -2.805 -13.571 1.00 80.56 71 LYS A CA 1
ATOM 584 C C . LYS A 1 71 ? 27.260 -1.371 -13.981 1.00 80.56 71 LYS A C 1
ATOM 586 O O . LYS A 1 71 ? 26.397 -1.139 -14.824 1.00 80.56 71 LYS A O 1
ATOM 591 N N . GLU A 1 72 ? 27.940 -0.404 -13.379 1.00 78.38 72 GLU A N 1
ATOM 592 C CA . GLU A 1 72 ? 27.724 1.018 -13.644 1.00 78.38 72 GLU A CA 1
ATOM 593 C C . GLU A 1 72 ? 27.935 1.412 -15.107 1.00 78.38 72 GLU A C 1
ATOM 595 O O . GLU A 1 72 ? 27.103 2.138 -15.639 1.00 78.38 72 GLU A O 1
ATOM 600 N N . SER A 1 73 ? 28.951 0.861 -15.781 1.00 80.75 73 SER A N 1
ATOM 601 C CA . SER A 1 73 ? 29.193 1.117 -17.209 1.00 80.75 73 SER A CA 1
ATOM 602 C C . SER A 1 73 ? 27.974 0.793 -18.075 1.00 80.75 73 SER A C 1
ATOM 604 O O . SER A 1 73 ? 27.574 1.603 -18.905 1.00 80.75 73 SER A O 1
ATOM 606 N N . PHE A 1 74 ? 27.304 -0.335 -17.817 1.00 84.56 74 PHE A N 1
ATOM 607 C CA . PHE A 1 74 ? 26.064 -0.689 -18.507 1.00 84.56 74 PHE A CA 1
ATOM 608 C C . PHE A 1 74 ? 24.949 0.332 -18.245 1.00 84.56 74 PHE A C 1
ATOM 610 O O . PHE A 1 74 ? 24.268 0.759 -19.173 1.00 84.56 74 PHE A O 1
ATOM 617 N N . ARG A 1 75 ? 24.761 0.751 -16.987 1.00 83.81 75 ARG A N 1
ATOM 618 C CA . ARG A 1 75 ? 23.708 1.718 -16.629 1.00 83.81 75 ARG A CA 1
ATOM 619 C C . ARG A 1 75 ? 23.961 3.095 -17.243 1.00 83.81 75 ARG A C 1
ATOM 621 O O . ARG A 1 75 ? 23.018 3.716 -17.725 1.00 83.81 75 ARG A O 1
ATOM 628 N N . ASN A 1 76 ? 25.214 3.543 -17.257 1.00 82.56 76 ASN A N 1
ATOM 629 C CA . ASN A 1 76 ? 25.612 4.799 -17.886 1.00 82.56 76 ASN A CA 1
ATOM 630 C C . ASN A 1 76 ? 25.380 4.733 -19.394 1.00 82.56 76 ASN A C 1
ATOM 632 O O . ASN A 1 76 ? 24.691 5.590 -19.932 1.00 82.56 76 ASN A O 1
ATOM 636 N N . TRP A 1 77 ? 25.810 3.653 -20.050 1.00 85.69 77 TRP A N 1
ATOM 637 C CA . TRP A 1 77 ? 25.570 3.470 -21.479 1.00 85.69 77 TRP A CA 1
ATOM 638 C C . TRP A 1 77 ? 24.077 3.492 -21.834 1.00 85.69 77 TRP A C 1
ATOM 640 O O . TRP A 1 77 ? 23.687 4.116 -22.822 1.00 85.69 77 TRP A O 1
ATOM 650 N N . VAL A 1 78 ? 23.226 2.853 -21.021 1.00 84.94 78 VAL A N 1
ATOM 651 C CA . VAL A 1 78 ? 21.765 2.890 -21.196 1.00 84.94 78 VAL A CA 1
ATOM 652 C C . VAL A 1 78 ? 21.226 4.313 -21.061 1.00 84.94 78 VAL A C 1
ATOM 654 O O . VAL A 1 78 ? 20.401 4.720 -21.875 1.00 84.94 78 VAL A O 1
ATOM 657 N N . ARG A 1 79 ? 21.695 5.074 -20.065 1.00 79.94 79 ARG A N 1
ATOM 658 C CA . ARG A 1 79 ? 21.291 6.470 -19.856 1.00 79.94 79 ARG A CA 1
ATOM 659 C C . ARG A 1 79 ? 21.702 7.350 -21.035 1.00 79.94 79 ARG A C 1
ATOM 661 O O . ARG A 1 79 ? 20.871 8.080 -21.565 1.00 79.94 79 ARG A O 1
ATOM 668 N N . ASP A 1 80 ? 22.942 7.217 -21.484 1.00 83.31 80 ASP A N 1
ATOM 669 C CA . ASP A 1 80 ? 23.520 8.045 -22.544 1.00 83.31 80 ASP A CA 1
ATOM 670 C C . ASP A 1 80 ? 22.928 7.708 -23.928 1.00 83.31 80 ASP A C 1
ATOM 672 O O . ASP A 1 80 ? 22.946 8.527 -24.844 1.00 83.31 80 ASP A O 1
ATOM 676 N N . ASN A 1 81 ? 22.354 6.508 -24.090 1.00 85.06 81 ASN A N 1
ATOM 677 C CA . ASN A 1 81 ? 21.709 6.061 -25.329 1.00 85.06 81 ASN A CA 1
ATOM 678 C C . ASN A 1 81 ? 20.180 5.952 -25.225 1.00 85.06 81 ASN A C 1
ATOM 680 O O . ASN A 1 81 ? 19.550 5.407 -26.136 1.00 85.06 81 ASN A O 1
ATOM 684 N N . LYS A 1 82 ? 19.566 6.491 -24.165 1.00 82.12 82 LYS A N 1
ATOM 685 C CA . LYS A 1 82 ? 18.123 6.386 -23.894 1.00 82.12 82 LYS A CA 1
ATOM 686 C C . LYS A 1 82 ? 17.267 6.819 -25.086 1.00 82.12 82 LYS A C 1
ATOM 688 O O . LYS A 1 82 ? 16.462 6.032 -25.580 1.00 82.12 82 LYS A O 1
ATOM 693 N N . ASP A 1 83 ? 17.535 8.000 -25.636 1.00 78.69 83 ASP A N 1
ATOM 694 C CA . ASP A 1 83 ? 16.782 8.551 -26.771 1.00 78.69 83 ASP A CA 1
ATOM 695 C C . ASP A 1 83 ? 16.919 7.709 -28.049 1.00 78.69 83 ASP A C 1
ATOM 697 O O . ASP A 1 83 ? 16.048 7.727 -28.921 1.00 78.69 83 ASP A O 1
ATOM 701 N N . LYS A 1 84 ? 18.033 6.983 -28.208 1.00 82.75 84 LYS A N 1
ATOM 702 C CA . LYS A 1 84 ? 18.241 6.066 -29.339 1.00 82.75 84 LYS A CA 1
ATOM 703 C C . LYS A 1 84 ? 17.494 4.755 -29.114 1.00 82.75 84 LYS A C 1
ATOM 705 O O . LYS A 1 84 ? 16.890 4.239 -30.047 1.00 82.75 84 LYS A O 1
ATOM 710 N N . ILE A 1 85 ? 17.505 4.242 -27.883 1.00 82.69 85 ILE A N 1
ATOM 711 C CA . ILE A 1 85 ? 16.793 3.019 -27.491 1.00 82.69 85 ILE A CA 1
ATOM 712 C C . ILE A 1 85 ? 15.277 3.207 -27.623 1.00 82.69 85 ILE A C 1
ATOM 714 O O . ILE A 1 85 ? 14.591 2.296 -28.084 1.00 82.69 85 ILE A O 1
ATOM 718 N N . GLU A 1 86 ? 14.753 4.375 -27.248 1.00 80.00 86 GLU A N 1
ATOM 719 C CA . GLU A 1 86 ? 13.325 4.697 -27.355 1.00 80.00 86 GLU A CA 1
ATOM 720 C C . GLU A 1 86 ? 12.868 4.851 -28.813 1.00 80.00 86 GLU A C 1
ATOM 722 O O . GLU A 1 86 ? 11.776 4.406 -29.162 1.00 80.00 86 GLU A O 1
ATOM 727 N N . ARG A 1 87 ? 13.719 5.415 -29.683 1.00 82.88 87 ARG A N 1
ATOM 728 C CA . ARG A 1 87 ? 13.423 5.602 -31.117 1.00 82.88 87 ARG A CA 1
ATOM 729 C C . ARG A 1 87 ? 13.705 4.374 -31.990 1.00 82.88 87 ARG A C 1
ATOM 731 O O . ARG A 1 87 ? 13.295 4.349 -33.150 1.00 82.88 87 ARG A O 1
ATOM 738 N N . ALA A 1 88 ? 14.415 3.369 -31.482 1.00 81.81 88 ALA A N 1
ATOM 739 C CA . ALA A 1 88 ? 14.785 2.191 -32.259 1.00 81.81 88 ALA A CA 1
ATOM 740 C C . ALA A 1 88 ? 13.557 1.325 -32.594 1.00 81.81 88 ALA A C 1
ATOM 742 O O . ALA A 1 88 ? 12.890 0.807 -31.700 1.00 81.81 88 ALA A O 1
ATOM 743 N N . LYS A 1 89 ? 13.306 1.096 -33.894 1.00 82.38 89 LYS A N 1
ATOM 744 C CA . LYS A 1 89 ? 12.248 0.180 -34.370 1.00 82.38 89 LYS A CA 1
ATOM 745 C C . LYS A 1 89 ? 12.476 -1.261 -33.907 1.00 82.38 89 LYS A C 1
ATOM 747 O O . LYS A 1 89 ? 11.528 -1.962 -33.579 1.00 82.38 89 LYS A O 1
ATOM 752 N N . VAL A 1 90 ? 13.738 -1.689 -33.880 1.00 81.38 90 VAL A N 1
ATOM 753 C CA . VAL A 1 90 ? 14.158 -3.009 -33.406 1.00 81.38 90 VAL A CA 1
ATOM 754 C C . VAL A 1 90 ? 15.253 -2.808 -32.369 1.00 81.38 90 VAL A C 1
ATOM 756 O O . VAL A 1 90 ? 16.331 -2.298 -32.671 1.00 81.38 90 VAL A O 1
ATOM 759 N N . LYS A 1 91 ? 14.959 -3.181 -31.125 1.00 83.81 91 LYS A N 1
ATOM 760 C CA . LYS A 1 91 ? 15.901 -3.087 -30.006 1.00 83.81 91 LYS A CA 1
ATOM 761 C C . LYS A 1 91 ? 16.857 -4.288 -30.010 1.00 83.81 91 LYS A C 1
ATOM 763 O O . LYS A 1 91 ? 16.418 -5.385 -30.341 1.00 83.81 91 LYS A O 1
ATOM 768 N N . PRO A 1 92 ? 18.122 -4.147 -29.587 1.00 83.19 92 PRO A N 1
ATOM 769 C CA . PRO A 1 92 ? 19.008 -5.295 -29.383 1.00 83.19 92 PRO A CA 1
ATOM 770 C C . PRO A 1 92 ? 18.450 -6.303 -28.359 1.00 83.19 92 PRO A C 1
ATOM 772 O O . PRO A 1 92 ? 17.769 -5.912 -27.412 1.00 83.19 92 PRO A O 1
ATOM 775 N N . PHE A 1 93 ? 18.776 -7.595 -28.479 1.00 80.56 93 PHE A N 1
ATOM 776 C CA . PHE A 1 93 ? 18.251 -8.637 -27.575 1.00 80.56 93 PHE A CA 1
ATOM 777 C C . PHE A 1 93 ? 18.568 -8.390 -26.099 1.00 80.56 93 PHE A C 1
ATOM 779 O O . PHE A 1 93 ? 17.722 -8.612 -25.234 1.00 80.56 93 PHE A O 1
ATOM 786 N N . PHE A 1 94 ? 19.766 -7.887 -25.794 1.00 83.25 94 PHE A N 1
ATOM 787 C CA . PHE A 1 94 ? 20.144 -7.557 -24.422 1.00 83.25 94 PHE A CA 1
ATOM 788 C C . PHE A 1 94 ? 19.341 -6.381 -23.850 1.00 83.25 94 PHE A C 1
ATOM 790 O O . PHE A 1 94 ? 19.316 -6.226 -22.639 1.00 83.25 94 PHE A O 1
ATOM 797 N N . ILE A 1 95 ? 18.691 -5.570 -24.686 1.00 84.56 95 ILE A N 1
ATOM 798 C CA . ILE A 1 95 ? 17.769 -4.508 -24.274 1.00 84.56 95 ILE A CA 1
ATOM 799 C C . ILE A 1 95 ? 16.375 -5.116 -24.058 1.00 84.56 95 ILE A C 1
ATOM 801 O O . ILE A 1 95 ? 15.816 -4.999 -22.971 1.00 84.56 95 ILE A O 1
ATOM 805 N N . GLN A 1 96 ? 15.859 -5.858 -25.043 1.00 81.69 96 GLN A N 1
ATOM 806 C CA . GLN A 1 96 ? 14.537 -6.502 -24.977 1.00 81.69 96 GLN A CA 1
ATOM 807 C C . GLN A 1 96 ? 14.388 -7.454 -23.779 1.00 81.69 96 GLN A C 1
ATOM 809 O O . GLN A 1 96 ? 13.383 -7.455 -23.077 1.00 81.69 96 GLN A O 1
ATOM 814 N N . ASN A 1 97 ? 15.414 -8.259 -23.502 1.00 80.56 97 ASN A N 1
ATOM 815 C CA . ASN A 1 97 ? 15.347 -9.290 -22.467 1.00 80.56 97 ASN A CA 1
ATOM 816 C C . ASN A 1 97 ? 15.596 -8.760 -21.047 1.00 80.56 97 ASN A C 1
ATOM 818 O O . ASN A 1 97 ? 15.487 -9.516 -20.078 1.00 80.56 97 ASN A O 1
ATOM 822 N N . ASN A 1 98 ? 15.950 -7.481 -20.921 1.00 85.50 98 ASN A N 1
ATOM 823 C CA . ASN A 1 98 ? 16.419 -6.867 -19.684 1.00 85.50 98 ASN A CA 1
ATOM 824 C C . ASN A 1 98 ? 15.735 -5.522 -19.408 1.00 85.50 98 ASN A C 1
ATOM 826 O O . ASN A 1 98 ? 16.299 -4.698 -18.693 1.00 85.50 98 ASN A O 1
ATOM 830 N N . GLU A 1 99 ? 14.516 -5.300 -19.917 1.00 77.94 99 GLU A N 1
ATOM 831 C CA . GLU A 1 99 ? 13.785 -4.024 -19.797 1.00 77.94 99 GLU A CA 1
ATOM 832 C C . GLU A 1 99 ? 13.681 -3.493 -18.360 1.00 77.94 99 GLU A C 1
ATOM 834 O O . GLU A 1 99 ? 13.797 -2.289 -18.130 1.00 77.94 99 GLU A O 1
ATOM 839 N N . LYS A 1 100 ? 13.581 -4.391 -17.370 1.00 75.44 100 LYS A N 1
ATOM 840 C CA . LYS A 1 100 ? 13.601 -4.053 -15.935 1.00 75.44 100 LYS A CA 1
ATOM 841 C C . LYS A 1 100 ? 14.864 -3.309 -15.472 1.00 75.44 100 LYS A C 1
ATOM 843 O O . LYS A 1 100 ? 14.836 -2.671 -14.428 1.00 75.44 100 LYS A O 1
ATOM 848 N N . TYR A 1 101 ? 15.967 -3.408 -16.214 1.00 72.62 101 TYR A N 1
ATOM 849 C CA . TYR A 1 101 ? 17.219 -2.695 -15.949 1.00 72.62 101 TYR A CA 1
ATOM 850 C C . TYR A 1 101 ? 17.411 -1.456 -16.838 1.00 72.62 101 TYR A C 1
ATOM 852 O O . TYR A 1 101 ? 18.389 -0.740 -16.640 1.00 72.62 101 TYR A O 1
ATOM 860 N N . LEU A 1 102 ? 16.524 -1.227 -17.817 1.00 67.56 102 LEU A N 1
ATOM 861 C CA . LEU A 1 102 ? 16.611 -0.114 -18.772 1.00 67.56 102 LEU A CA 1
ATOM 862 C C . LEU A 1 102 ? 15.829 1.118 -18.361 1.00 67.56 102 LEU A C 1
ATOM 864 O O . LEU A 1 102 ? 16.169 2.239 -18.729 1.00 67.56 102 LEU A O 1
ATOM 868 N N . MET A 1 103 ? 14.767 0.912 -17.594 1.00 54.84 103 MET A N 1
ATOM 869 C CA . MET A 1 103 ? 14.204 1.992 -16.808 1.00 54.84 103 MET A CA 1
ATOM 870 C C . MET A 1 103 ? 15.333 2.480 -15.889 1.00 54.84 103 MET A C 1
ATOM 872 O O . MET A 1 103 ? 16.074 1.646 -15.368 1.00 54.84 103 MET A O 1
ATOM 876 N N . GLU A 1 104 ? 15.448 3.784 -15.603 1.00 46.97 104 GLU A N 1
ATOM 877 C CA . GLU A 1 104 ? 16.376 4.341 -14.578 1.00 46.97 104 GLU A CA 1
ATOM 878 C C . GLU A 1 104 ? 16.275 3.630 -13.202 1.00 46.97 104 GLU A C 1
ATOM 880 O O . GLU A 1 104 ? 17.047 3.864 -12.277 1.00 46.97 104 GLU A O 1
ATOM 885 N N . LYS A 1 105 ? 15.322 2.704 -13.082 1.00 41.88 105 LYS A N 1
ATOM 886 C CA . LYS A 1 105 ? 15.054 1.759 -12.014 1.00 41.88 105 LYS A CA 1
ATOM 887 C C . LYS A 1 105 ? 15.509 0.325 -12.319 1.00 41.88 105 LYS A C 1
ATOM 889 O O . LYS A 1 105 ? 14.809 -0.625 -11.976 1.00 41.88 105 LYS A O 1
ATOM 894 N N . GLY A 1 106 ? 16.733 0.144 -12.806 1.00 30.06 106 GLY A N 1
ATOM 895 C CA . GLY A 1 106 ? 17.522 -0.998 -12.352 1.00 30.06 106 GLY A CA 1
ATOM 896 C C . GLY A 1 106 ? 17.753 -0.820 -10.848 1.00 30.06 106 GLY A C 1
ATOM 897 O O . GLY A 1 106 ? 18.597 -0.030 -10.438 1.00 30.06 106 GLY A O 1
ATOM 898 N N . GLY A 1 107 ? 16.961 -1.513 -10.024 1.00 35.16 107 GLY A N 1
ATOM 899 C CA . GLY A 1 107 ? 16.821 -1.369 -8.563 1.00 35.16 107 GLY A CA 1
ATOM 900 C C . GLY A 1 107 ? 18.039 -1.011 -7.682 1.00 35.16 107 GLY A C 1
ATOM 901 O O . GLY A 1 107 ? 18.821 -1.869 -7.288 1.00 35.16 107 GLY A O 1
ATOM 902 N N . GLY A 1 108 ? 18.084 0.230 -7.187 1.00 35.25 108 GLY A N 1
ATOM 903 C CA . GLY A 1 108 ? 18.669 0.504 -5.865 1.00 35.25 108 GLY A CA 1
ATOM 904 C C . GLY A 1 108 ? 19.579 1.723 -5.716 1.00 35.25 108 GLY A C 1
ATOM 905 O O . GLY A 1 108 ? 19.955 2.018 -4.580 1.00 35.25 108 GLY A O 1
ATOM 906 N N . SER A 1 109 ? 19.910 2.462 -6.780 1.00 36.22 109 SER A N 1
ATOM 907 C CA . SER A 1 109 ? 20.918 3.537 -6.693 1.00 36.22 109 SER A CA 1
ATOM 908 C C . SER A 1 109 ? 20.414 4.985 -6.638 1.00 36.22 109 SER A C 1
ATOM 910 O O . SER A 1 109 ? 21.228 5.854 -6.362 1.00 36.22 109 SER A O 1
ATOM 912 N N . GLU A 1 110 ? 19.113 5.284 -6.746 1.00 37.34 110 GLU A N 1
ATOM 913 C CA . GLU A 1 110 ? 18.615 6.654 -6.454 1.00 37.34 110 GLU A CA 1
ATOM 914 C C . GLU A 1 110 ? 17.910 6.808 -5.100 1.00 37.34 110 GLU A C 1
ATOM 916 O O . GLU A 1 110 ? 17.672 7.919 -4.626 1.00 37.34 110 GLU A O 1
ATOM 921 N N . ILE A 1 111 ? 17.614 5.698 -4.422 1.00 37.41 111 ILE A N 1
ATOM 922 C CA . ILE A 1 111 ? 16.873 5.724 -3.157 1.00 37.41 111 ILE A CA 1
ATOM 923 C C . ILE A 1 111 ? 17.830 5.848 -1.954 1.00 37.41 111 ILE A C 1
ATOM 925 O O . ILE A 1 111 ? 17.523 6.543 -0.990 1.00 37.41 111 ILE A O 1
ATOM 929 N N . LYS A 1 112 ? 19.034 5.260 -2.006 1.00 37.38 112 LYS A N 1
ATOM 930 C CA . LYS A 1 112 ? 19.984 5.280 -0.874 1.00 37.38 112 LYS A CA 1
ATOM 931 C C . LYS A 1 112 ? 20.621 6.653 -0.569 1.00 37.38 112 LYS A C 1
ATOM 933 O O . LYS A 1 112 ? 20.655 6.998 0.614 1.00 37.38 112 LYS A O 1
ATOM 938 N N . PRO A 1 113 ? 21.096 7.454 -1.547 1.00 33.25 113 PRO A N 1
ATOM 939 C CA . PRO A 1 113 ? 21.699 8.752 -1.232 1.00 33.25 113 PRO A CA 1
ATOM 940 C C . PRO A 1 113 ? 20.648 9.813 -0.873 1.00 33.25 113 PRO A C 1
ATOM 942 O O . PRO A 1 113 ? 20.897 10.626 0.013 1.00 33.25 113 PRO A O 1
ATOM 945 N N . LYS A 1 114 ? 19.431 9.749 -1.442 1.00 35.16 114 LYS A N 1
ATOM 946 C CA . LYS A 1 114 ? 18.329 10.620 -1.008 1.00 35.16 114 LYS A CA 1
ATOM 947 C C . LYS A 1 114 ? 17.863 10.248 0.406 1.00 35.16 114 LYS A C 1
ATOM 949 O O . LYS A 1 114 ? 17.870 11.118 1.257 1.00 35.16 114 LYS A O 1
ATOM 954 N N . ILE A 1 115 ? 17.627 8.980 0.762 1.00 37.50 115 ILE A N 1
ATOM 955 C CA . ILE A 1 115 ? 17.238 8.604 2.147 1.00 37.50 115 ILE A CA 1
ATOM 956 C C . ILE A 1 115 ? 18.207 9.132 3.231 1.00 37.50 115 ILE A C 1
ATOM 958 O O . ILE A 1 115 ? 17.750 9.475 4.322 1.00 37.50 115 ILE A O 1
ATOM 962 N N . LYS A 1 116 ? 19.518 9.241 2.956 1.00 36.00 116 LYS A N 1
ATOM 963 C CA . LYS A 1 116 ? 20.487 9.834 3.901 1.00 36.00 116 LYS A CA 1
ATOM 964 C C . LYS A 1 116 ? 20.256 11.334 4.136 1.00 36.00 116 LYS A C 1
ATOM 966 O O . LYS A 1 116 ? 20.297 11.754 5.286 1.00 36.00 116 LYS A O 1
ATOM 971 N N . ASN A 1 117 ? 19.914 12.103 3.102 1.00 35.72 117 ASN A N 1
ATOM 972 C CA . ASN A 1 117 ? 19.631 13.539 3.235 1.00 35.72 117 ASN A CA 1
ATOM 973 C C . ASN A 1 117 ? 18.264 13.836 3.879 1.00 35.72 117 ASN A C 1
ATOM 975 O O . ASN A 1 117 ? 18.099 14.870 4.516 1.00 35.72 117 ASN A O 1
ATOM 979 N N . TYR A 1 118 ? 17.291 12.921 3.788 1.00 35.16 118 TYR A N 1
ATOM 980 C CA . TYR A 1 118 ? 15.959 13.112 4.387 1.00 35.16 118 TYR A CA 1
ATOM 981 C C . TYR A 1 118 ? 15.868 12.686 5.866 1.00 35.16 118 TYR A C 1
ATOM 983 O O . TYR A 1 118 ? 14.869 12.986 6.520 1.00 35.16 118 TYR A O 1
ATOM 991 N N . LYS A 1 119 ? 16.899 12.040 6.439 1.00 36.00 119 LYS A N 1
ATOM 992 C CA . LYS A 1 119 ? 16.941 11.737 7.886 1.00 36.00 119 LYS A CA 1
ATOM 993 C C . LYS A 1 119 ? 17.002 12.994 8.764 1.00 36.00 119 LYS A C 1
ATOM 995 O O . LYS A 1 119 ? 16.590 12.928 9.918 1.00 36.00 119 LYS A O 1
ATOM 1000 N N . HIS A 1 120 ? 17.451 14.124 8.219 1.00 40.81 120 HIS A N 1
ATOM 1001 C CA . HIS A 1 120 ? 17.583 15.385 8.954 1.00 40.81 120 HIS A CA 1
ATOM 1002 C C . HIS A 1 120 ? 16.338 16.288 8.903 1.00 40.81 120 HIS A C 1
ATOM 1004 O O . HIS A 1 120 ? 16.354 17.367 9.479 1.00 40.81 120 HIS A O 1
ATOM 1010 N N . LEU A 1 121 ? 15.237 15.845 8.281 1.00 40.41 121 LEU A N 1
ATOM 1011 C CA . LEU A 1 121 ? 13.979 16.609 8.199 1.00 40.41 121 LEU A CA 1
ATOM 1012 C C . LEU A 1 121 ? 12.794 15.904 8.887 1.00 40.41 121 LEU A C 1
ATOM 1014 O O . LEU A 1 121 ? 11.629 16.186 8.600 1.00 40.41 121 LEU A O 1
ATOM 1018 N N . ALA A 1 122 ? 13.066 14.988 9.821 1.00 31.91 122 ALA A N 1
ATOM 1019 C CA . ALA A 1 122 ? 12.029 14.379 10.648 1.00 31.91 122 ALA A CA 1
ATOM 1020 C C . ALA A 1 122 ? 11.514 15.379 11.700 1.00 31.91 122 ALA A C 1
ATOM 1022 O O . ALA A 1 122 ? 12.057 15.495 12.797 1.00 31.91 122 ALA A O 1
ATOM 1023 N N . ASN A 1 123 ? 10.433 16.080 11.356 1.00 34.19 123 ASN A N 1
ATOM 1024 C CA . ASN A 1 123 ? 9.585 16.795 12.307 1.00 34.19 123 ASN A CA 1
ATOM 1025 C C . ASN A 1 123 ? 9.156 15.878 13.471 1.00 34.19 123 ASN A C 1
ATOM 1027 O O . ASN A 1 123 ? 8.872 14.698 13.256 1.00 34.19 123 ASN A O 1
ATOM 1031 N N . LYS A 1 124 ? 9.120 16.463 14.683 1.00 32.31 124 LYS A N 1
ATOM 1032 C CA . LYS A 1 124 ? 8.703 15.910 15.991 1.00 32.31 124 LYS A CA 1
ATOM 1033 C C . LYS A 1 124 ? 7.969 14.561 15.908 1.00 32.31 124 LYS A C 1
ATOM 1035 O O . LYS A 1 124 ? 6.823 14.495 15.465 1.00 32.31 124 LYS A O 1
ATOM 1040 N N . LYS A 1 125 ? 8.617 13.502 16.412 1.00 37.75 125 LYS A N 1
ATOM 1041 C CA . LYS A 1 125 ? 7.973 12.216 16.714 1.00 37.75 125 LYS A CA 1
ATOM 1042 C C . LYS A 1 125 ? 6.755 12.479 17.607 1.00 37.75 125 LYS A C 1
ATOM 1044 O O . LYS A 1 125 ? 6.907 13.014 18.702 1.00 37.75 125 LYS A O 1
ATOM 1049 N N . GLN A 1 126 ? 5.564 12.114 17.136 1.00 37.03 126 GLN A N 1
ATOM 1050 C CA . GLN A 1 126 ? 4.409 11.932 18.018 1.00 37.03 126 GLN A CA 1
ATOM 1051 C C . GLN A 1 126 ? 4.759 10.848 19.053 1.00 37.03 126 GLN A C 1
ATOM 1053 O O . GLN A 1 126 ? 5.544 9.951 18.719 1.00 37.03 126 GLN A O 1
ATOM 1058 N N . PRO A 1 127 ? 4.257 10.946 20.298 1.00 30.89 127 PRO A N 1
ATOM 1059 C CA . PRO A 1 127 ? 4.671 10.045 21.362 1.00 30.89 127 PRO A CA 1
ATOM 1060 C C . PRO A 1 127 ? 4.385 8.593 20.950 1.00 30.89 127 PRO A C 1
ATOM 1062 O O . PRO A 1 127 ? 3.277 8.302 20.489 1.00 30.89 127 PRO A O 1
ATOM 1065 N N . PRO A 1 128 ? 5.375 7.688 21.057 1.00 38.75 128 PRO A N 1
ATOM 1066 C CA . PRO A 1 128 ? 5.150 6.280 20.793 1.00 38.75 128 PRO A CA 1
ATOM 1067 C C . PRO A 1 128 ? 4.140 5.750 21.804 1.00 38.75 128 PRO A C 1
ATOM 1069 O O . PRO A 1 128 ? 4.259 5.998 23.003 1.00 38.75 128 PRO A O 1
ATOM 1072 N N . VAL A 1 129 ? 3.167 4.990 21.319 1.00 38.41 129 VAL A N 1
ATOM 1073 C CA . VAL A 1 129 ? 2.376 4.128 22.188 1.00 38.41 129 VAL A CA 1
ATOM 1074 C C . VAL A 1 129 ? 3.288 2.987 22.636 1.00 38.41 129 VAL A C 1
ATOM 1076 O O . VAL A 1 129 ? 3.706 2.180 21.806 1.00 38.41 129 VAL A O 1
ATOM 1079 N N . PHE A 1 130 ? 3.628 2.944 23.922 1.00 32.78 130 PHE A N 1
ATOM 1080 C CA . PHE A 1 130 ? 4.447 1.882 24.509 1.00 32.78 130 PHE A CA 1
ATOM 1081 C C . PHE A 1 130 ? 3.568 0.737 25.041 1.00 32.78 130 PHE A C 1
ATOM 1083 O O . PHE A 1 130 ? 2.495 0.969 25.602 1.00 32.78 130 PHE A O 1
ATOM 1090 N N . PHE A 1 131 ? 4.028 -0.501 24.837 1.00 44.62 131 PHE A N 1
ATOM 1091 C CA . PHE A 1 131 ? 3.318 -1.750 25.142 1.00 44.62 131 PHE A CA 1
ATOM 1092 C C . PHE A 1 131 ? 4.147 -2.667 26.048 1.00 44.62 131 PHE A C 1
ATOM 1094 O O . PHE A 1 131 ? 5.356 -2.492 26.162 1.00 44.62 131 PHE A O 1
ATOM 1101 N N . SER A 1 132 ? 3.476 -3.660 26.642 1.00 40.00 132 SER A N 1
ATOM 1102 C CA . SER A 1 132 ? 4.064 -4.777 27.385 1.00 40.00 132 SER A CA 1
ATOM 1103 C C . SER A 1 132 ? 4.830 -5.742 26.467 1.00 40.00 132 SER A C 1
ATOM 1105 O O . SER A 1 132 ? 4.416 -6.020 25.338 1.00 40.00 132 SER A O 1
ATOM 1107 N N . ASP A 1 133 ? 5.941 -6.279 26.970 1.00 49.69 133 ASP A N 1
ATOM 1108 C CA . ASP A 1 133 ? 7.010 -6.883 26.160 1.00 49.69 133 ASP A CA 1
ATOM 1109 C C . ASP A 1 133 ? 6.616 -8.153 25.371 1.00 49.69 133 ASP A C 1
ATOM 1111 O O . ASP A 1 133 ? 7.207 -8.450 24.333 1.00 49.69 133 ASP A O 1
ATOM 1115 N N . ILE A 1 134 ? 5.586 -8.892 25.802 1.00 48.47 134 ILE A N 1
ATOM 1116 C CA . ILE A 1 134 ? 5.243 -10.214 25.237 1.00 48.47 134 ILE A CA 1
ATOM 1117 C C . ILE A 1 134 ? 4.363 -10.099 23.981 1.00 48.47 134 ILE A C 1
ATOM 1119 O O . ILE A 1 134 ? 4.718 -10.603 22.913 1.00 48.47 134 ILE A O 1
ATOM 1123 N N . THR A 1 135 ? 3.222 -9.408 24.073 1.00 56.34 135 THR A N 1
ATOM 1124 C CA . THR A 1 135 ? 2.279 -9.261 22.948 1.00 56.34 135 THR A CA 1
ATOM 1125 C C . THR A 1 135 ? 2.896 -8.451 21.804 1.00 56.34 135 THR A C 1
ATOM 1127 O O . THR A 1 135 ? 2.716 -8.789 20.632 1.00 56.34 135 THR A O 1
ATOM 1130 N N . GLY A 1 136 ? 3.696 -7.426 22.125 1.00 59.84 136 GLY A N 1
ATOM 1131 C CA . GLY A 1 136 ? 4.454 -6.666 21.127 1.00 59.84 136 GLY A CA 1
ATOM 1132 C C . GLY A 1 136 ? 5.436 -7.542 20.342 1.00 59.84 136 GLY A C 1
ATOM 1133 O O . GLY A 1 136 ? 5.523 -7.422 19.119 1.00 59.84 136 GLY A O 1
ATOM 1134 N N . GLY A 1 137 ? 6.117 -8.475 21.019 1.00 60.81 137 GLY A N 1
ATOM 1135 C CA . GLY A 1 137 ? 7.023 -9.439 20.389 1.00 60.81 137 GLY A CA 1
ATOM 1136 C C . GLY A 1 137 ? 6.314 -10.417 19.446 1.00 60.81 137 GLY A C 1
ATOM 1137 O O . GLY A 1 137 ? 6.784 -10.651 18.330 1.00 60.81 137 GLY A O 1
ATOM 1138 N N . LEU A 1 138 ? 5.149 -10.941 19.843 1.00 62.94 138 LEU A N 1
ATOM 1139 C CA . LEU A 1 138 ? 4.347 -11.840 19.000 1.00 62.94 138 LEU A CA 1
ATOM 1140 C C . LEU A 1 138 ? 3.868 -11.146 17.720 1.00 62.94 138 LEU A C 1
ATOM 1142 O O . LEU A 1 138 ? 4.024 -11.686 16.624 1.00 62.94 138 LEU A O 1
ATOM 1146 N N . ILE A 1 139 ? 3.358 -9.919 17.840 1.00 66.44 139 ILE A N 1
ATOM 1147 C CA . ILE A 1 139 ? 2.907 -9.123 16.691 1.00 66.44 139 ILE A CA 1
ATOM 1148 C C . ILE A 1 139 ? 4.086 -8.768 15.783 1.00 66.44 139 ILE A C 1
ATOM 1150 O O . ILE A 1 139 ? 3.982 -8.893 14.564 1.00 66.44 139 ILE A O 1
ATOM 1154 N N . ALA A 1 140 ? 5.235 -8.395 16.352 1.00 67.50 140 ALA A N 1
ATOM 1155 C CA . ALA A 1 140 ? 6.452 -8.139 15.587 1.00 67.50 140 ALA A CA 1
ATOM 1156 C C . ALA A 1 140 ? 6.875 -9.349 14.747 1.00 67.50 140 ALA A C 1
ATOM 1158 O O . ALA A 1 140 ? 7.222 -9.198 13.574 1.00 67.50 140 ALA A O 1
ATOM 1159 N N . ASN A 1 141 ? 6.830 -10.548 15.330 1.00 63.84 141 ASN A N 1
ATOM 1160 C CA . ASN A 1 141 ? 7.176 -11.786 14.639 1.00 63.84 141 ASN A CA 1
ATOM 1161 C C . ASN A 1 141 ? 6.156 -12.123 13.546 1.00 63.84 141 ASN A C 1
ATOM 1163 O O . ASN A 1 141 ? 6.553 -12.401 12.415 1.00 63.84 141 ASN A O 1
ATOM 1167 N N . ALA A 1 142 ? 4.859 -11.999 13.833 1.00 67.12 142 ALA A N 1
ATOM 1168 C CA . ALA A 1 142 ? 3.803 -12.201 12.844 1.00 67.12 142 ALA A CA 1
ATOM 1169 C C . ALA A 1 142 ? 3.933 -11.230 11.654 1.00 67.12 142 ALA A C 1
ATOM 1171 O O . ALA A 1 142 ? 3.814 -11.630 10.497 1.00 67.12 142 ALA A O 1
ATOM 1172 N N . ILE A 1 143 ? 4.270 -9.964 11.909 1.00 71.62 143 ILE A N 1
ATOM 1173 C CA . ILE A 1 143 ? 4.489 -8.952 10.865 1.00 71.62 143 ILE A CA 1
ATOM 1174 C C . ILE A 1 143 ? 5.751 -9.246 10.048 1.00 71.62 143 ILE A C 1
ATOM 1176 O O . ILE A 1 143 ? 5.731 -9.121 8.821 1.00 71.62 143 ILE A O 1
ATOM 1180 N N . LYS A 1 144 ? 6.846 -9.680 10.688 1.00 72.88 144 LYS A N 1
ATOM 1181 C CA . LYS A 1 144 ? 8.047 -10.143 9.972 1.00 72.88 144 LYS A CA 1
ATOM 1182 C C . LYS A 1 144 ? 7.708 -11.295 9.024 1.00 72.88 144 LYS A C 1
ATOM 1184 O O . LYS A 1 144 ? 8.126 -11.248 7.869 1.00 72.88 144 LYS A O 1
ATOM 1189 N N . LEU A 1 145 ? 6.906 -12.262 9.476 1.00 67.62 145 LEU A N 1
ATOM 1190 C CA . LEU A 1 145 ? 6.428 -13.367 8.644 1.00 67.62 145 LEU A CA 1
ATOM 1191 C C . LEU A 1 145 ? 5.576 -12.849 7.475 1.00 67.62 145 LEU A C 1
ATOM 1193 O O . LEU A 1 145 ? 5.883 -13.158 6.329 1.00 67.62 145 LEU A O 1
ATOM 1197 N N . ILE A 1 146 ? 4.584 -11.983 7.717 1.00 69.06 146 ILE A N 1
ATOM 1198 C CA . ILE A 1 146 ? 3.755 -11.373 6.654 1.00 69.06 146 ILE A CA 1
ATOM 1199 C C . ILE A 1 146 ? 4.617 -10.693 5.579 1.00 69.06 146 ILE A C 1
ATOM 1201 O O . ILE A 1 146 ? 4.342 -10.832 4.382 1.00 69.06 146 ILE A O 1
ATOM 1205 N N . ASN A 1 147 ? 5.664 -9.976 5.993 1.00 67.94 147 ASN A N 1
ATOM 1206 C CA . ASN A 1 147 ? 6.573 -9.272 5.089 1.00 67.94 147 ASN A CA 1
ATOM 1207 C C . ASN A 1 147 ? 7.450 -10.227 4.259 1.00 67.94 147 ASN A C 1
ATOM 1209 O O . ASN A 1 147 ? 7.827 -9.887 3.139 1.00 67.94 147 ASN A O 1
ATOM 1213 N N . GLN A 1 148 ? 7.763 -11.414 4.783 1.00 68.62 148 GLN A N 1
ATOM 1214 C CA . GLN A 1 148 ? 8.551 -12.445 4.096 1.00 68.62 148 GLN A CA 1
ATOM 1215 C C . GLN A 1 148 ? 7.697 -13.339 3.187 1.00 68.62 148 GLN A C 1
ATOM 1217 O O . GLN A 1 148 ? 8.210 -13.896 2.214 1.00 68.62 148 GLN A O 1
ATOM 1222 N N . GLN A 1 149 ? 6.396 -13.458 3.463 1.00 65.62 149 GLN A N 1
ATOM 1223 C CA . GLN A 1 149 ? 5.511 -14.325 2.696 1.00 65.62 149 GLN A CA 1
ATOM 1224 C C . GLN A 1 149 ? 5.233 -13.785 1.288 1.00 65.62 149 GLN A C 1
ATOM 1226 O O . GLN A 1 149 ? 4.942 -12.603 1.084 1.00 65.62 149 GLN A O 1
ATOM 1231 N N . LYS A 1 150 ? 5.275 -14.674 0.291 1.00 60.75 150 LYS A N 1
ATOM 1232 C CA . LYS A 1 150 ? 4.837 -14.381 -1.088 1.00 60.75 150 LYS A CA 1
ATOM 1233 C C . LYS A 1 150 ? 3.447 -14.935 -1.382 1.00 60.75 150 LYS A C 1
ATOM 1235 O O . LYS A 1 150 ? 2.745 -14.374 -2.222 1.00 60.75 150 LYS A O 1
ATOM 1240 N N . ASP A 1 151 ? 3.042 -15.982 -0.668 1.00 68.25 151 ASP A N 1
ATOM 1241 C CA . ASP A 1 151 ? 1.724 -16.581 -0.812 1.00 68.25 151 ASP A CA 1
ATOM 1242 C C . ASP A 1 151 ? 0.640 -15.752 -0.105 1.00 68.25 151 ASP A C 1
ATOM 1244 O O . ASP A 1 151 ? 0.775 -15.330 1.046 1.00 68.25 151 ASP A O 1
ATOM 1248 N N . ASN A 1 152 ? -0.456 -15.498 -0.818 1.00 67.69 152 ASN A N 1
ATOM 1249 C CA . ASN A 1 152 ? -1.551 -14.678 -0.317 1.00 67.69 152 ASN A CA 1
ATOM 1250 C C . ASN A 1 152 ? -2.403 -15.434 0.710 1.00 67.69 152 ASN A C 1
ATOM 1252 O O . ASN A 1 152 ? -2.955 -14.799 1.605 1.00 67.69 152 ASN A O 1
ATOM 1256 N N . PHE A 1 153 ? -2.515 -16.759 0.595 1.00 66.06 153 PHE A N 1
ATOM 1257 C CA . PHE A 1 153 ? -3.289 -17.558 1.541 1.00 66.06 153 PHE A CA 1
ATOM 1258 C C . PHE A 1 153 ? -2.627 -17.554 2.923 1.00 66.06 153 PHE A C 1
ATOM 1260 O O . PHE A 1 153 ? -3.277 -17.184 3.899 1.00 66.06 153 PHE A O 1
ATOM 1267 N N . GLN A 1 154 ? -1.318 -17.814 2.993 1.00 69.75 154 GLN A N 1
ATOM 1268 C CA . GLN A 1 154 ? -0.556 -17.736 4.244 1.00 69.75 154 GLN A CA 1
ATOM 1269 C C . GLN A 1 154 ? -0.621 -16.346 4.894 1.00 69.75 154 GLN A C 1
ATOM 1271 O O . GLN A 1 154 ? -0.838 -16.244 6.100 1.00 69.75 154 GLN A O 1
ATOM 1276 N N . LYS A 1 155 ? -0.528 -15.259 4.109 1.00 71.81 155 LYS A N 1
ATOM 1277 C CA . LYS A 1 155 ? -0.723 -13.895 4.640 1.00 71.81 155 LYS A CA 1
ATOM 1278 C C . LYS A 1 155 ? -2.091 -13.713 5.282 1.00 71.81 155 LYS A C 1
ATOM 1280 O O . LYS A 1 155 ? -2.187 -13.140 6.362 1.00 71.81 155 LYS A O 1
ATOM 1285 N N . VAL A 1 156 ? -3.150 -14.179 4.621 1.00 72.19 156 VAL A N 1
ATOM 1286 C CA . VAL A 1 156 ? -4.517 -14.072 5.145 1.00 72.19 156 VAL A CA 1
ATOM 1287 C C . VAL A 1 156 ? -4.674 -14.880 6.434 1.00 72.19 156 VAL A C 1
ATOM 1289 O O . VAL A 1 156 ? -5.335 -14.393 7.347 1.00 72.19 156 VAL A O 1
ATOM 1292 N N . SER A 1 157 ? -4.058 -16.059 6.540 1.00 67.25 157 SER A N 1
ATOM 1293 C CA . SER A 1 157 ? -4.080 -16.866 7.767 1.00 67.25 157 SER A CA 1
ATOM 1294 C C . SER A 1 157 ? -3.424 -16.140 8.943 1.00 67.25 157 SER A C 1
ATOM 1296 O O . SER A 1 157 ? -4.064 -15.985 9.978 1.00 67.25 157 SER A O 1
ATOM 1298 N N . ILE A 1 158 ? -2.226 -15.574 8.754 1.00 74.31 158 ILE A N 1
ATOM 1299 C CA . ILE A 1 158 ? -1.544 -14.812 9.815 1.00 74.31 158 ILE A CA 1
ATOM 1300 C C . ILE A 1 158 ? -2.365 -13.574 10.213 1.00 74.31 158 ILE A C 1
ATOM 1302 O O . ILE A 1 158 ? -2.524 -13.271 11.392 1.00 74.31 158 ILE A O 1
ATOM 1306 N N . LEU A 1 159 ? -2.942 -12.855 9.243 1.00 79.44 159 LEU A N 1
ATOM 1307 C CA . LEU A 1 159 ? -3.806 -11.707 9.541 1.00 79.44 159 LEU A CA 1
ATOM 1308 C C . LEU A 1 159 ? -5.053 -12.116 10.339 1.00 79.44 159 LEU A C 1
ATOM 1310 O O . LEU A 1 159 ? -5.439 -11.390 11.252 1.00 79.44 159 LEU A O 1
ATOM 1314 N N . LYS A 1 160 ? -5.663 -13.271 10.031 1.00 76.44 160 LYS A N 1
ATOM 1315 C CA . LYS A 1 160 ? -6.790 -13.811 10.810 1.00 76.44 160 LYS A CA 1
ATOM 1316 C C . LYS A 1 160 ? -6.384 -14.060 12.257 1.00 76.44 160 LYS A C 1
ATOM 1318 O O . LYS A 1 160 ? -7.087 -13.590 13.147 1.00 76.44 160 LYS A O 1
ATOM 1323 N N . GLU A 1 161 ? -5.252 -14.722 12.480 1.00 74.56 161 GLU A N 1
ATOM 1324 C CA . GLU A 1 161 ? -4.723 -14.988 13.823 1.00 74.56 161 GLU A CA 1
ATOM 1325 C C . GLU A 1 161 ? -4.527 -13.690 14.614 1.00 74.56 161 GLU A C 1
ATOM 1327 O O . GLU A 1 161 ? -5.014 -13.583 15.738 1.00 74.56 161 GLU A O 1
ATOM 1332 N N . ILE A 1 162 ? -3.919 -12.663 14.002 1.00 79.69 162 ILE A N 1
ATOM 1333 C CA . ILE A 1 162 ? -3.741 -11.345 14.632 1.00 79.69 162 ILE A CA 1
ATOM 1334 C C . ILE A 1 162 ? -5.095 -10.735 15.021 1.00 79.69 162 ILE A C 1
ATOM 1336 O O . ILE A 1 162 ? -5.268 -10.290 16.154 1.00 79.69 162 ILE A O 1
ATOM 1340 N N . THR A 1 163 ? -6.080 -10.734 14.117 1.00 80.31 163 THR A N 1
ATOM 1341 C CA . THR A 1 163 ? -7.406 -10.149 14.400 1.00 80.31 163 THR A CA 1
ATOM 1342 C C . THR A 1 163 ? -8.223 -10.913 15.443 1.00 80.31 163 THR A C 1
ATOM 1344 O O . THR A 1 163 ? -9.171 -10.358 15.995 1.00 80.31 163 THR A O 1
ATOM 1347 N N . GLN A 1 164 ? -7.871 -12.171 15.715 1.00 79.38 164 GLN A N 1
ATOM 1348 C CA . GLN A 1 164 ? -8.513 -13.021 16.720 1.00 79.38 164 GLN A CA 1
ATOM 1349 C C . GLN A 1 164 ? -7.817 -12.957 18.088 1.00 79.38 164 GLN A C 1
ATOM 1351 O O . GLN A 1 164 ? -8.311 -13.546 19.053 1.00 79.38 164 GLN A O 1
ATOM 1356 N N . MET A 1 165 ? -6.695 -12.236 18.207 1.00 75.62 165 MET A N 1
ATOM 1357 C CA . MET A 1 165 ? -6.025 -12.036 19.491 1.00 75.62 165 MET A CA 1
ATOM 1358 C C . MET A 1 165 ? -6.951 -11.306 20.469 1.00 75.62 165 MET A C 1
ATOM 1360 O O . MET A 1 165 ? -7.490 -10.242 20.167 1.00 75.62 165 MET A O 1
ATOM 1364 N N . ARG A 1 166 ? -7.076 -11.845 21.688 1.00 71.62 166 ARG A N 1
ATOM 1365 C CA . ARG A 1 166 ? -7.919 -11.284 22.767 1.00 71.62 166 ARG A CA 1
ATOM 1366 C C . ARG A 1 166 ? -7.512 -9.870 23.198 1.00 71.62 166 ARG A C 1
ATOM 1368 O O . ARG A 1 166 ? -8.296 -9.159 23.826 1.00 71.62 166 ARG A O 1
ATOM 1375 N N . ASP A 1 167 ? -6.285 -9.483 22.879 1.00 76.75 167 ASP A N 1
ATOM 1376 C CA . ASP A 1 167 ? -5.711 -8.188 23.220 1.00 76.75 167 ASP A CA 1
ATOM 1377 C C . ASP A 1 167 ? -6.260 -7.039 22.357 1.00 76.75 167 ASP A C 1
ATOM 1379 O O . ASP A 1 167 ? -6.263 -5.889 22.807 1.00 76.75 167 ASP A O 1
ATOM 1383 N N . PHE A 1 168 ? -6.789 -7.334 21.161 1.00 82.00 168 PHE A N 1
ATOM 1384 C CA . PHE A 1 168 ? -7.550 -6.362 20.378 1.00 82.00 168 PHE A CA 1
ATOM 1385 C C . PHE A 1 168 ? -8.932 -6.176 20.983 1.00 82.00 168 PHE A C 1
ATOM 1387 O O . PHE A 1 168 ? -9.806 -7.037 20.885 1.00 82.00 168 PHE A O 1
ATOM 1394 N N . LYS A 1 169 ? -9.152 -5.007 21.579 1.00 86.75 169 LYS A N 1
ATOM 1395 C CA . LYS A 1 169 ? -10.420 -4.678 22.221 1.00 86.75 169 LYS A CA 1
ATOM 1396 C C . LYS A 1 169 ? -11.140 -3.559 21.472 1.00 86.75 169 LYS A C 1
ATOM 1398 O O . LYS A 1 169 ? -10.484 -2.670 20.924 1.00 86.75 169 LYS A O 1
ATOM 1403 N N . PRO A 1 170 ? -12.483 -3.585 21.442 1.00 89.94 170 PRO A N 1
ATOM 1404 C CA . PRO A 1 170 ? -13.266 -2.551 20.782 1.00 89.94 170 PRO A CA 1
ATOM 1405 C C . PRO A 1 170 ? -13.087 -1.201 21.485 1.00 89.94 170 PRO A C 1
ATOM 1407 O O . PRO A 1 170 ? -13.293 -1.079 22.694 1.00 89.94 170 PRO A O 1
ATOM 1410 N N . ILE A 1 171 ? -12.758 -0.169 20.715 1.00 90.00 171 ILE A N 1
ATOM 1411 C CA . ILE A 1 171 ? -12.667 1.215 21.176 1.00 90.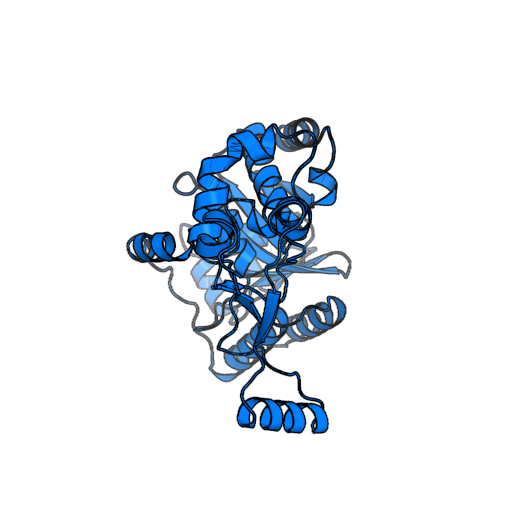00 171 ILE A CA 1
ATOM 1412 C C . ILE A 1 171 ? -14.029 1.865 20.933 1.00 90.00 171 ILE A C 1
ATOM 1414 O O . ILE A 1 171 ? -14.304 2.404 19.858 1.00 90.00 171 ILE A O 1
ATOM 1418 N N . ARG A 1 172 ? -14.915 1.775 21.930 1.00 87.94 172 ARG A N 1
ATOM 1419 C CA . ARG A 1 172 ? -16.330 2.176 21.808 1.00 87.94 172 ARG A CA 1
ATOM 1420 C C . ARG A 1 172 ? -16.502 3.618 21.325 1.00 87.94 172 ARG A C 1
ATOM 1422 O O . ARG A 1 172 ? -17.263 3.849 20.397 1.00 87.94 172 ARG A O 1
ATOM 1429 N N . ASN A 1 173 ? -15.720 4.546 21.874 1.00 86.19 173 ASN A N 1
ATOM 1430 C CA . ASN A 1 173 ? -15.792 5.979 21.561 1.00 86.19 173 ASN A CA 1
ATOM 1431 C C . ASN A 1 173 ? -15.376 6.328 20.119 1.00 86.19 173 ASN A C 1
ATOM 1433 O O . ASN A 1 173 ? -15.667 7.420 19.639 1.00 86.19 173 ASN A O 1
ATOM 1437 N N . LEU A 1 174 ? -14.688 5.416 19.425 1.00 88.00 174 LEU A N 1
ATOM 1438 C CA . LEU A 1 174 ? -14.277 5.581 18.029 1.00 88.00 174 LEU A CA 1
ATOM 1439 C C . LEU A 1 174 ? -15.084 4.703 17.059 1.00 88.00 174 LEU A C 1
ATOM 1441 O O . LEU A 1 174 ? -14.915 4.826 15.847 1.00 88.00 174 LEU A O 1
ATOM 1445 N N . SER A 1 175 ? -15.932 3.815 17.579 1.00 91.44 175 SER A N 1
ATOM 1446 C CA . SER A 1 175 ? -16.720 2.854 16.803 1.00 91.44 175 SER A CA 1
ATOM 1447 C C . SER A 1 175 ? -18.109 3.408 16.468 1.00 91.44 175 SER A C 1
ATOM 1449 O O . SER A 1 175 ? -18.517 4.450 16.977 1.00 91.44 175 SER A O 1
ATOM 1451 N N . ASN A 1 176 ? -18.852 2.723 15.596 1.00 91.44 176 ASN A N 1
ATOM 1452 C CA . ASN A 1 176 ? -20.244 3.059 15.292 1.00 91.44 176 ASN A CA 1
ATOM 1453 C C . ASN A 1 176 ? -21.144 1.820 15.412 1.00 91.44 176 ASN A C 1
ATOM 1455 O O . ASN A 1 176 ? -20.667 0.714 15.641 1.00 91.44 176 ASN A O 1
ATOM 1459 N N . ASN A 1 177 ? -22.455 1.989 15.228 1.00 89.00 177 ASN A N 1
ATOM 1460 C CA . ASN A 1 177 ? -23.428 0.909 15.446 1.00 89.00 177 ASN A CA 1
ATOM 1461 C C . ASN A 1 177 ? -23.243 -0.311 14.525 1.00 89.00 177 ASN A C 1
ATOM 1463 O O . ASN A 1 177 ? -23.796 -1.368 14.804 1.00 89.00 177 ASN A O 1
ATOM 1467 N N . LYS A 1 178 ? -22.542 -0.158 13.395 1.00 90.81 178 LYS A N 1
ATOM 1468 C CA . LYS A 1 178 ? -22.389 -1.204 12.373 1.00 90.81 178 LYS A CA 1
ATOM 1469 C C . LYS A 1 178 ? -20.976 -1.763 12.287 1.00 90.81 178 LYS A C 1
ATOM 1471 O O . LYS A 1 178 ? -20.819 -2.888 11.828 1.00 90.81 178 LYS A O 1
ATOM 1476 N N . ASN A 1 179 ? -19.973 -0.975 12.658 1.00 95.62 179 ASN A N 1
ATOM 1477 C CA . ASN A 1 179 ? -18.572 -1.310 12.486 1.00 95.62 179 ASN A CA 1
ATOM 1478 C C . ASN A 1 179 ? -17.738 -0.870 13.684 1.00 95.62 179 ASN A C 1
ATOM 1480 O O . ASN A 1 179 ? -18.017 0.149 14.324 1.00 95.62 179 ASN A O 1
ATOM 1484 N N . THR A 1 180 ? -16.668 -1.618 13.933 1.00 95.06 180 THR A N 1
ATOM 1485 C CA . THR A 1 180 ? -15.854 -1.479 15.142 1.00 95.06 180 THR A CA 1
ATOM 1486 C C . THR A 1 180 ? -14.414 -1.099 14.815 1.00 95.06 180 THR A C 1
ATOM 1488 O O . THR A 1 180 ? -13.803 -1.648 13.898 1.00 95.06 180 THR A O 1
ATOM 1491 N N . ILE A 1 181 ? -13.855 -0.171 15.596 1.00 93.69 181 ILE A N 1
ATOM 1492 C CA . ILE A 1 181 ? -12.409 0.060 15.646 1.00 93.69 181 ILE A CA 1
ATOM 1493 C C . ILE A 1 181 ? -11.856 -0.694 16.851 1.00 93.69 181 ILE A C 1
ATOM 1495 O O . ILE A 1 181 ? -12.267 -0.458 17.985 1.00 93.69 181 ILE A O 1
ATOM 1499 N N . TYR A 1 182 ? -10.917 -1.593 16.601 1.00 90.94 182 TYR A N 1
ATOM 1500 C CA . TYR A 1 182 ? -10.182 -2.358 17.590 1.00 90.94 182 TYR A CA 1
ATOM 1501 C C . TYR A 1 182 ? -8.794 -1.759 17.785 1.00 90.94 182 TYR A C 1
ATOM 1503 O O . TYR A 1 182 ? -8.140 -1.322 16.836 1.00 90.94 182 TYR A O 1
ATOM 1511 N N . GLY A 1 183 ? -8.314 -1.795 19.018 1.00 85.44 183 GLY A N 1
ATOM 1512 C CA . GLY A 1 183 ? -6.937 -1.450 19.334 1.00 85.44 183 GLY A CA 1
ATOM 1513 C C . GLY A 1 183 ? -6.483 -2.102 20.625 1.00 85.44 183 GLY A C 1
ATOM 1514 O O . GLY A 1 183 ? -7.250 -2.771 21.321 1.00 85.44 183 GLY A O 1
ATOM 1515 N N . PHE A 1 184 ? -5.214 -1.891 20.936 1.00 75.19 184 PHE A N 1
ATOM 1516 C CA . PHE A 1 184 ? -4.598 -2.354 22.172 1.00 75.19 184 PHE A CA 1
ATOM 1517 C C . PHE A 1 184 ? -4.689 -1.278 23.250 1.00 75.19 184 PHE A C 1
ATOM 1519 O O . PHE A 1 184 ? -4.780 -0.097 22.935 1.00 75.19 184 PHE A O 1
ATOM 1526 N N . ASN A 1 185 ? -4.617 -1.673 24.524 1.00 73.69 185 ASN A N 1
ATOM 1527 C CA . ASN A 1 185 ? -4.536 -0.749 25.663 1.00 73.69 185 ASN A CA 1
ATOM 1528 C C . ASN A 1 185 ? -5.578 0.394 25.610 1.00 73.69 185 ASN A C 1
ATOM 1530 O O . ASN A 1 185 ? -5.221 1.559 25.487 1.00 73.69 185 ASN A O 1
ATOM 1534 N N . ILE A 1 186 ? -6.874 0.056 25.681 1.00 73.81 186 ILE A N 1
ATOM 1535 C CA . ILE A 1 186 ? -8.007 0.974 25.414 1.00 73.81 186 ILE A CA 1
ATOM 1536 C C . ILE A 1 186 ? -7.878 2.337 26.118 1.00 73.81 186 ILE A C 1
ATOM 1538 O O . ILE A 1 186 ? -8.215 3.358 25.523 1.00 73.81 186 ILE A O 1
ATOM 1542 N N . LYS A 1 187 ? -7.357 2.355 27.354 1.00 73.69 187 LYS A N 1
ATOM 1543 C CA . LYS A 1 187 ? -7.238 3.561 28.191 1.00 73.69 187 LYS A CA 1
ATOM 1544 C C . LYS A 1 187 ? -6.484 4.700 27.499 1.00 73.69 187 LYS A C 1
ATOM 1546 O O . LYS A 1 187 ? -6.815 5.861 27.705 1.00 73.69 187 LYS A O 1
ATOM 1551 N N . GLN A 1 188 ? -5.521 4.380 26.633 1.00 75.31 188 GLN A N 1
ATOM 1552 C CA . GLN A 1 188 ? -4.760 5.393 25.899 1.00 75.31 188 GLN A CA 1
ATOM 1553 C C . GLN A 1 188 ? -5.639 6.250 24.976 1.00 75.31 188 GLN A C 1
ATOM 1555 O O . GLN A 1 188 ? -5.335 7.410 24.708 1.00 75.31 188 GLN A O 1
ATOM 1560 N N . TYR A 1 189 ? -6.730 5.681 24.454 1.00 76.31 189 TYR A N 1
ATOM 1561 C CA . TYR A 1 189 ? -7.564 6.373 23.478 1.00 76.31 189 TYR A CA 1
ATOM 1562 C C . TYR A 1 189 ? -8.450 7.422 24.140 1.00 76.31 189 TYR A C 1
ATOM 1564 O O . TYR A 1 189 ? -8.775 8.417 23.498 1.00 76.31 189 TYR A O 1
ATOM 1572 N N . ASP A 1 190 ? -8.771 7.259 25.423 1.00 75.69 190 ASP A N 1
ATOM 1573 C CA . ASP A 1 190 ? -9.512 8.266 26.182 1.00 75.69 190 ASP A CA 1
ATOM 1574 C C . ASP A 1 190 ? -8.694 9.554 26.353 1.00 75.69 190 ASP A C 1
ATOM 1576 O O . ASP A 1 190 ? -9.250 10.650 26.346 1.00 75.69 190 ASP A O 1
ATOM 1580 N N . GLU A 1 191 ? -7.367 9.448 26.453 1.00 75.94 191 GLU A N 1
ATOM 1581 C CA . GLU A 1 191 ? -6.464 10.604 26.479 1.00 75.94 191 GLU A CA 1
ATOM 1582 C C . GLU A 1 191 ? -6.290 11.225 25.093 1.00 75.94 191 GLU A C 1
ATOM 1584 O O . GLU A 1 191 ? -6.325 12.447 24.951 1.00 75.94 191 GLU A O 1
ATOM 1589 N N . ILE A 1 192 ? -6.159 10.394 24.054 1.00 75.94 192 ILE A N 1
ATOM 1590 C CA . ILE A 1 192 ? -6.063 10.850 22.660 1.00 75.94 192 ILE A CA 1
ATOM 1591 C C . ILE A 1 192 ? -7.306 11.653 22.256 1.00 75.94 192 ILE A C 1
ATOM 1593 O O . ILE A 1 192 ? -7.187 12.671 21.580 1.00 75.94 192 ILE A O 1
ATOM 1597 N N . LEU A 1 193 ? -8.491 11.233 22.701 1.00 75.94 193 LEU A N 1
ATOM 1598 C CA . LEU A 1 193 ? -9.756 11.917 22.421 1.00 75.94 193 LEU A CA 1
ATOM 1599 C C . LEU A 1 193 ? -9.867 13.304 23.067 1.00 75.94 193 LEU A C 1
ATOM 1601 O O . LEU A 1 193 ? -10.650 14.125 22.598 1.00 75.94 193 LEU A O 1
ATOM 1605 N N . LYS A 1 194 ? -9.084 13.586 24.115 1.00 78.12 194 LYS A N 1
ATOM 1606 C CA . LYS A 1 194 ? -9.034 14.907 24.763 1.00 78.12 194 LYS A CA 1
ATOM 1607 C C . LYS A 1 194 ? -8.115 15.889 24.033 1.00 78.12 194 LYS A C 1
ATOM 1609 O O . LYS A 1 194 ? -8.095 17.072 24.367 1.00 78.12 194 LYS A O 1
ATOM 1614 N N . GLN A 1 195 ? -7.323 15.419 23.070 1.00 79.50 195 GLN A N 1
ATOM 1615 C CA . GLN A 1 195 ? -6.391 16.266 22.332 1.00 79.50 195 GLN A CA 1
ATOM 1616 C C . GLN A 1 195 ? -7.136 17.180 21.352 1.00 79.50 195 GLN A C 1
ATOM 1618 O O . GLN A 1 195 ? -8.128 16.793 20.740 1.00 79.50 195 GLN A O 1
ATOM 1623 N N . LYS A 1 196 ? -6.613 18.399 21.159 1.00 75.62 196 LYS A N 1
ATOM 1624 C CA . LYS A 1 196 ? -7.182 19.396 20.233 1.00 75.62 196 LYS A CA 1
ATOM 1625 C C . LYS A 1 196 ? -7.178 18.922 18.775 1.00 75.62 196 LYS A C 1
ATOM 1627 O O . LYS A 1 196 ? -8.086 19.253 18.019 1.00 75.62 196 LYS A O 1
ATOM 1632 N N . GLU A 1 197 ? -6.157 18.163 18.384 1.00 79.06 197 GLU A N 1
ATOM 1633 C CA . GLU A 1 197 ? -6.048 17.558 17.059 1.00 79.06 197 GLU A CA 1
ATOM 1634 C C . GLU A 1 197 ? -5.924 16.046 17.181 1.00 79.06 197 GLU A C 1
ATOM 1636 O O . GLU A 1 197 ? -5.075 15.527 17.905 1.00 79.06 197 GLU A O 1
ATOM 1641 N N . MET A 1 198 ? -6.761 15.337 16.430 1.00 81.06 198 MET A N 1
ATOM 1642 C CA . MET A 1 198 ? -6.775 13.884 16.450 1.00 81.06 198 MET A CA 1
ATOM 1643 C C . MET A 1 198 ? -5.618 13.306 15.616 1.00 81.06 198 MET A C 1
ATOM 1645 O O . MET A 1 198 ? -5.341 13.807 14.518 1.00 81.06 198 MET A O 1
ATOM 1649 N N . PRO A 1 199 ? -4.965 12.218 16.067 1.00 84.88 199 PRO A N 1
ATOM 1650 C CA . PRO A 1 199 ? -3.909 11.568 15.303 1.00 84.88 199 PRO A CA 1
ATOM 1651 C C . PRO A 1 199 ? -4.372 11.115 13.913 1.00 84.88 199 PRO A C 1
ATOM 1653 O O . PRO A 1 199 ? -5.492 10.637 13.720 1.00 84.88 199 PRO A O 1
ATOM 1656 N N . LYS A 1 200 ? -3.478 11.231 12.924 1.00 86.19 200 LYS A N 1
ATOM 1657 C CA . LYS A 1 200 ? -3.790 10.974 11.505 1.00 86.19 200 LYS A CA 1
ATOM 1658 C C . LYS A 1 200 ? -4.278 9.549 11.251 1.00 86.19 200 LYS A C 1
ATOM 1660 O O . LYS A 1 200 ? -5.208 9.348 10.474 1.00 86.19 200 LYS A O 1
ATOM 1665 N N . ASN A 1 201 ? -3.678 8.566 11.915 1.00 87.06 201 ASN A N 1
ATOM 1666 C CA . ASN A 1 201 ? -4.090 7.170 11.807 1.00 87.06 201 ASN A CA 1
ATOM 1667 C C . ASN A 1 201 ? -5.524 6.951 12.330 1.00 87.06 201 ASN A C 1
ATOM 1669 O O . ASN A 1 201 ? -6.296 6.239 11.694 1.00 87.06 201 ASN A O 1
ATOM 1673 N N . ILE A 1 202 ? -5.926 7.628 13.411 1.00 88.81 202 ILE A N 1
ATOM 1674 C CA . ILE A 1 202 ? -7.301 7.579 13.932 1.00 88.81 202 ILE A CA 1
ATOM 1675 C C . ILE A 1 202 ? -8.289 8.218 12.954 1.00 88.81 202 ILE A C 1
ATOM 1677 O O . ILE A 1 202 ? -9.338 7.639 12.669 1.00 88.81 202 ILE A O 1
ATOM 1681 N N . VAL A 1 203 ? -7.937 9.367 12.370 1.00 89.94 203 VAL A N 1
ATOM 1682 C CA . VAL A 1 203 ? -8.761 10.021 11.339 1.00 89.94 203 VAL A CA 1
ATOM 1683 C C . VAL A 1 203 ? -8.987 9.087 10.142 1.00 89.94 203 VAL A C 1
ATOM 1685 O O . VAL A 1 203 ? -10.104 8.979 9.633 1.00 89.94 203 VAL A O 1
ATOM 1688 N N . ILE A 1 204 ? -7.951 8.376 9.693 1.00 92.44 204 ILE A N 1
ATOM 1689 C CA . ILE A 1 204 ? -8.055 7.410 8.590 1.00 92.44 204 ILE A CA 1
ATOM 1690 C C . ILE A 1 204 ? -8.884 6.185 8.996 1.00 92.44 204 ILE A C 1
ATOM 1692 O O . ILE A 1 204 ? -9.728 5.743 8.214 1.00 92.44 204 ILE A O 1
ATOM 1696 N N . ALA A 1 205 ? -8.719 5.678 10.218 1.00 93.06 205 ALA A N 1
ATOM 1697 C CA . ALA A 1 205 ? -9.521 4.574 10.737 1.00 93.06 205 ALA A CA 1
ATOM 1698 C C . ALA A 1 205 ? -11.019 4.925 10.774 1.00 93.06 205 ALA A C 1
ATOM 1700 O O . ALA A 1 205 ? -11.846 4.136 10.323 1.00 93.06 205 ALA A O 1
ATOM 1701 N N . GLN A 1 206 ? -11.383 6.143 11.184 1.00 92.50 206 GLN A N 1
ATOM 1702 C CA . GLN A 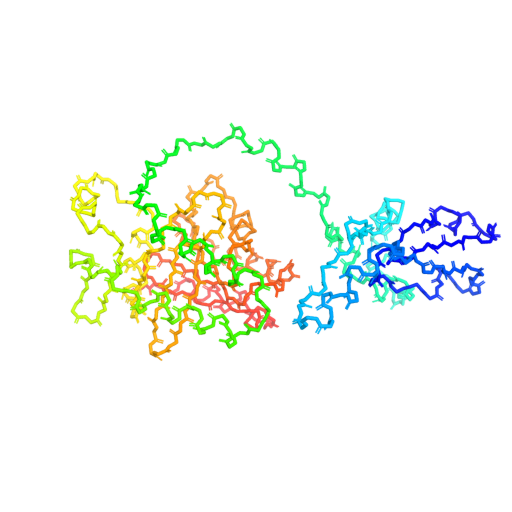1 206 ? -12.769 6.620 11.113 1.00 92.50 206 GLN A CA 1
ATOM 1703 C C . GLN A 1 206 ? -13.283 6.733 9.670 1.00 92.50 206 GLN A C 1
ATOM 1705 O O . GLN A 1 206 ? -14.439 6.409 9.391 1.00 92.50 206 GLN A O 1
ATOM 1710 N N . LYS A 1 207 ? -12.442 7.160 8.720 1.00 94.31 207 LYS A N 1
ATOM 1711 C CA . LYS A 1 207 ? -12.808 7.186 7.292 1.00 94.31 207 LYS A CA 1
ATOM 1712 C C . LYS A 1 207 ? -13.056 5.777 6.748 1.00 94.31 207 LYS A C 1
ATOM 1714 O O . LYS A 1 207 ? -14.016 5.582 6.001 1.00 94.31 207 LYS A O 1
ATOM 1719 N N . LEU A 1 208 ? -12.242 4.795 7.134 1.00 95.19 208 LEU A N 1
ATOM 1720 C CA . LEU A 1 208 ? -12.470 3.381 6.821 1.00 95.19 208 LEU A CA 1
ATOM 1721 C C . LEU A 1 208 ? -13.784 2.883 7.438 1.00 95.19 208 LEU A C 1
ATOM 1723 O O . LEU A 1 208 ? -14.603 2.297 6.728 1.00 95.19 208 LEU A O 1
ATOM 1727 N N . LEU A 1 209 ? -14.043 3.219 8.703 1.00 94.75 209 LEU A N 1
ATOM 1728 C CA . LEU A 1 209 ? -15.282 2.890 9.410 1.00 94.75 209 LEU A CA 1
ATOM 1729 C C . LEU A 1 209 ? -16.528 3.404 8.667 1.00 94.75 209 LEU A C 1
ATOM 1731 O O . LEU A 1 209 ? -17.476 2.659 8.425 1.00 94.75 209 LEU A O 1
ATOM 1735 N N . GLN A 1 210 ? -16.500 4.660 8.206 1.00 93.69 210 GLN A N 1
ATOM 1736 C CA . GLN A 1 210 ? -17.569 5.261 7.389 1.00 93.69 210 GLN A CA 1
ATOM 1737 C C . GLN A 1 210 ? -17.774 4.545 6.044 1.00 93.69 210 GLN A C 1
ATOM 1739 O O . GLN A 1 210 ? -18.845 4.631 5.445 1.00 93.69 210 GLN A O 1
ATOM 1744 N N . ASN A 1 211 ? -16.762 3.819 5.566 1.00 94.62 211 ASN A N 1
ATOM 1745 C CA . ASN A 1 211 ? -16.804 3.024 4.342 1.00 94.62 211 ASN A CA 1
ATOM 1746 C C . ASN A 1 211 ? -17.034 1.524 4.612 1.00 94.62 211 ASN A C 1
ATOM 1748 O O . ASN A 1 211 ? -16.774 0.700 3.725 1.00 94.62 211 ASN A O 1
ATOM 1752 N N . LYS A 1 212 ? -17.610 1.187 5.778 1.00 95.06 212 LYS A N 1
ATOM 1753 C CA . LYS A 1 212 ? -18.060 -0.157 6.188 1.00 95.06 212 LYS A CA 1
ATOM 1754 C C . LYS A 1 212 ? -16.929 -1.162 6.420 1.00 95.06 212 LYS A C 1
ATOM 1756 O O . LYS A 1 212 ? -17.069 -2.329 6.052 1.00 95.06 212 LYS A O 1
ATOM 1761 N N . TYR A 1 213 ? -15.800 -0.692 6.934 1.00 96.19 213 TYR A N 1
ATOM 1762 C CA . TYR A 1 213 ? -14.721 -1.559 7.397 1.00 96.19 213 TYR A CA 1
ATOM 1763 C C . TYR A 1 213 ? -14.752 -1.652 8.918 1.00 96.19 213 TYR A C 1
ATOM 1765 O O . TYR A 1 213 ? -14.920 -0.619 9.564 1.00 96.19 213 TYR A O 1
ATOM 1773 N N . ASP A 1 214 ? -14.504 -2.835 9.476 1.00 95.56 214 ASP A N 1
ATOM 1774 C CA . ASP A 1 214 ? -13.947 -2.9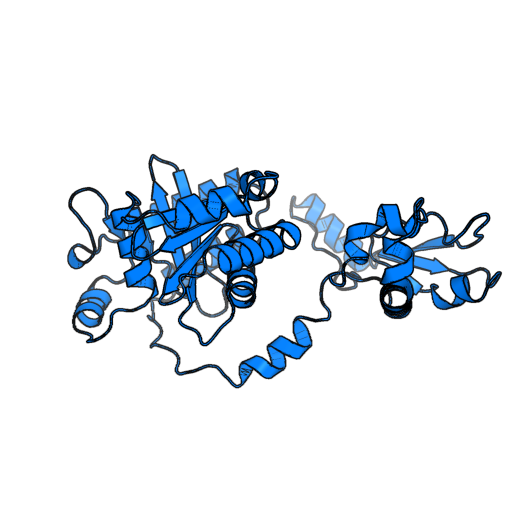08 10.828 1.00 95.56 214 ASP A CA 1
ATOM 1775 C C . ASP A 1 214 ? -12.434 -2.722 10.730 1.00 95.56 214 ASP A C 1
ATOM 1777 O O . ASP A 1 214 ? -11.811 -3.117 9.739 1.00 95.56 214 ASP A O 1
ATOM 1781 N N . VAL A 1 215 ? -11.839 -2.058 11.715 1.00 95.38 215 VAL A N 1
ATOM 1782 C CA . VAL A 1 215 ? -10.447 -1.602 11.634 1.00 95.38 215 VAL A CA 1
ATOM 1783 C C . VAL A 1 215 ? -9.706 -2.003 12.892 1.00 95.38 215 VAL A C 1
ATOM 1785 O O . VAL A 1 215 ? -10.143 -1.696 13.988 1.00 95.38 215 VAL A O 1
ATOM 1788 N N . TYR A 1 216 ? -8.559 -2.636 12.734 1.00 92.31 216 TYR A N 1
ATOM 1789 C CA . TYR A 1 216 ? -7.643 -3.023 13.793 1.00 92.31 216 TYR A CA 1
ATOM 1790 C C . TYR A 1 216 ? -6.410 -2.131 13.678 1.00 92.31 216 TYR A C 1
ATOM 1792 O O . TYR A 1 216 ? -5.664 -2.208 12.698 1.00 92.31 216 TYR A O 1
ATOM 1800 N N . LEU A 1 217 ? -6.226 -1.253 14.661 1.00 89.81 217 LEU A N 1
ATOM 1801 C CA . LEU A 1 217 ? -5.078 -0.356 14.745 1.00 89.81 217 LEU A CA 1
ATOM 1802 C C . LEU A 1 217 ? -3.842 -1.163 15.139 1.00 89.81 217 LEU A C 1
ATOM 1804 O O . LEU A 1 217 ? -3.782 -1.701 16.247 1.00 89.81 217 LEU A O 1
ATOM 1808 N N . LEU A 1 218 ? -2.862 -1.253 14.243 1.00 84.31 218 LEU A N 1
ATOM 1809 C CA . LEU A 1 218 ? -1.641 -1.993 14.524 1.00 84.31 218 LEU A CA 1
ATOM 1810 C C . LEU A 1 218 ? -0.692 -1.171 15.407 1.00 84.31 218 LEU A C 1
ATOM 1812 O O . LEU A 1 218 ? -0.575 0.046 15.236 1.00 84.31 218 LEU A O 1
ATOM 1816 N N . PRO A 1 219 ? -0.006 -1.818 16.363 1.00 71.62 219 PRO A N 1
ATOM 1817 C CA . PRO A 1 219 ? 0.996 -1.153 17.176 1.00 71.62 219 PRO A CA 1
ATOM 1818 C C . PRO A 1 219 ? 2.250 -0.870 16.345 1.00 71.62 219 PRO A C 1
ATOM 1820 O O . PRO A 1 219 ? 2.660 -1.682 15.516 1.00 71.62 219 PRO A O 1
ATOM 1823 N N . ASN A 1 220 ? 2.903 0.260 16.612 1.00 67.88 220 ASN A N 1
ATOM 1824 C CA . ASN A 1 220 ? 4.210 0.546 16.034 1.00 67.88 220 ASN A CA 1
ATOM 1825 C C . ASN A 1 220 ? 5.279 -0.177 16.859 1.00 67.88 220 ASN A C 1
ATOM 1827 O O . ASN A 1 220 ? 5.592 0.244 17.974 1.00 67.88 220 ASN A O 1
ATOM 1831 N N . VAL A 1 221 ? 5.801 -1.290 16.344 1.00 63.78 221 VAL A N 1
ATOM 1832 C CA . VAL A 1 221 ? 6.773 -2.102 17.083 1.00 63.78 221 VAL A CA 1
ATOM 1833 C C . VAL A 1 221 ? 8.197 -1.713 16.702 1.00 63.78 221 VAL A C 1
ATOM 1835 O O . VAL A 1 221 ? 8.573 -1.718 15.529 1.00 63.78 221 VAL A O 1
ATOM 1838 N N . SER A 1 222 ? 9.012 -1.389 17.709 1.00 58.53 222 SER A N 1
ATOM 1839 C CA . SER A 1 222 ? 10.409 -1.001 17.505 1.00 58.53 222 SER A CA 1
ATOM 1840 C C . SER A 1 222 ? 11.168 -2.051 16.683 1.00 58.53 222 SER A C 1
ATOM 1842 O O . SER A 1 222 ? 11.095 -3.249 16.947 1.00 58.53 222 SER A O 1
ATOM 1844 N N . GLY A 1 223 ? 11.894 -1.596 15.661 1.00 60.00 223 GLY A N 1
ATOM 1845 C CA . GLY A 1 223 ? 12.705 -2.459 14.799 1.00 60.00 223 GLY A CA 1
ATOM 1846 C C . GLY A 1 223 ? 11.938 -3.231 13.717 1.00 60.00 223 GLY A C 1
ATOM 1847 O O . GLY A 1 223 ? 12.578 -3.910 12.914 1.00 60.00 223 GLY A O 1
ATOM 1848 N N . VAL A 1 224 ? 10.607 -3.109 13.629 1.00 65.44 224 VAL A N 1
ATOM 1849 C CA . VAL A 1 224 ? 9.798 -3.759 12.584 1.00 65.44 224 VAL A CA 1
ATOM 1850 C C . VAL A 1 224 ? 9.000 -2.725 11.797 1.00 65.44 224 VAL A C 1
ATOM 1852 O O . VAL A 1 224 ? 8.321 -1.877 12.360 1.00 65.44 224 VAL A O 1
ATOM 1855 N N . LYS A 1 225 ? 9.062 -2.801 10.462 1.00 66.88 225 LYS A N 1
ATOM 1856 C CA . LYS A 1 225 ? 8.169 -2.027 9.590 1.00 66.88 225 LYS A CA 1
ATOM 1857 C C . LYS A 1 225 ? 6.809 -2.720 9.529 1.00 66.88 225 LYS A C 1
ATOM 1859 O O . LYS A 1 225 ? 6.638 -3.676 8.770 1.00 66.88 225 LYS A O 1
ATOM 1864 N N . SER A 1 226 ? 5.890 -2.266 10.369 1.00 73.50 226 SER A N 1
ATOM 1865 C CA . SER A 1 226 ? 4.486 -2.671 10.397 1.00 73.50 226 SER A CA 1
ATOM 1866 C C . SER A 1 226 ? 3.634 -1.694 9.605 1.00 73.50 226 SER A C 1
ATOM 1868 O O . SER A 1 226 ? 3.884 -0.495 9.670 1.00 73.50 226 SER A O 1
ATOM 1870 N N . ALA A 1 227 ? 2.611 -2.201 8.921 1.00 84.12 227 ALA A N 1
ATOM 1871 C CA . ALA A 1 227 ? 1.577 -1.332 8.388 1.00 84.12 227 ALA A CA 1
ATOM 1872 C C . ALA A 1 227 ? 0.747 -0.720 9.528 1.00 84.12 227 ALA A C 1
ATOM 1874 O O . ALA A 1 227 ? 0.745 -1.239 10.646 1.00 84.12 227 ALA A O 1
ATOM 1875 N N . ASP A 1 228 ? 0.014 0.348 9.234 1.00 86.56 228 ASP A N 1
ATOM 1876 C CA . ASP A 1 228 ? -0.836 1.023 10.221 1.00 86.56 228 ASP A CA 1
ATOM 1877 C C . ASP A 1 228 ? -2.096 0.225 10.618 1.00 86.56 228 ASP A C 1
ATOM 1879 O O . ASP A 1 228 ? -2.564 0.326 11.757 1.00 86.56 228 ASP A O 1
ATOM 1883 N N . PHE A 1 229 ? -2.684 -0.546 9.692 1.00 92.19 229 PHE A N 1
ATOM 1884 C CA . PHE A 1 229 ? -4.003 -1.156 9.902 1.00 92.19 229 PHE A CA 1
ATOM 1885 C C . PHE A 1 229 ? -4.130 -2.576 9.357 1.00 92.19 229 PHE A C 1
ATOM 1887 O O . PHE A 1 229 ? -3.677 -2.885 8.252 1.00 92.19 229 PHE A O 1
ATOM 1894 N N . ILE A 1 230 ? -4.914 -3.392 10.062 1.00 92.00 230 ILE A N 1
ATOM 1895 C CA . ILE A 1 230 ? -5.683 -4.477 9.439 1.00 92.00 230 ILE A CA 1
ATOM 1896 C C . ILE A 1 230 ? -7.127 -3.996 9.331 1.00 92.00 230 ILE A C 1
ATOM 1898 O O . ILE A 1 230 ? -7.665 -3.444 10.282 1.00 92.00 230 ILE A O 1
ATOM 1902 N N . ALA A 1 231 ? -7.777 -4.185 8.192 1.00 94.19 231 ALA A N 1
ATOM 1903 C CA . ALA A 1 231 ? -9.187 -3.865 8.023 1.00 94.19 231 ALA A CA 1
ATOM 1904 C C . ALA A 1 231 ? -9.956 -5.082 7.511 1.00 94.19 231 ALA A C 1
ATOM 1906 O O . ALA A 1 231 ? -9.439 -5.850 6.698 1.00 94.19 231 ALA A O 1
ATOM 1907 N N . THR A 1 232 ? -11.202 -5.242 7.947 1.00 93.38 232 THR A N 1
ATOM 1908 C CA . THR A 1 232 ? -12.106 -6.286 7.460 1.00 93.38 232 THR A CA 1
ATOM 1909 C C . THR A 1 232 ? -13.328 -5.664 6.807 1.00 93.38 232 THR A C 1
ATOM 1911 O O . THR A 1 232 ? -13.876 -4.669 7.274 1.00 93.38 232 THR A O 1
ATOM 1914 N N . LYS A 1 233 ? -13.768 -6.237 5.688 1.00 93.06 233 LYS A N 1
ATOM 1915 C CA . LYS A 1 233 ? -15.027 -5.853 5.043 1.00 93.06 233 LYS A CA 1
ATOM 1916 C C . LYS A 1 233 ? -15.613 -7.035 4.299 1.00 93.06 233 LYS A C 1
ATOM 1918 O O . LYS A 1 233 ? -14.960 -7.596 3.420 1.00 93.06 233 LYS A O 1
ATOM 1923 N N . SER A 1 234 ? -16.843 -7.406 4.651 1.00 87.38 234 SER A N 1
ATOM 1924 C CA . SER A 1 234 ? -17.558 -8.536 4.038 1.00 87.38 234 SER A CA 1
ATOM 1925 C C . SER A 1 234 ? -16.719 -9.827 4.035 1.00 87.38 234 SER A C 1
ATOM 1927 O O . SER A 1 234 ? -16.570 -10.475 3.002 1.00 87.38 234 SER A O 1
ATOM 1929 N N . GLY A 1 235 ? -16.085 -10.147 5.171 1.00 78.88 235 GLY A N 1
ATOM 1930 C CA . GLY A 1 235 ? -15.239 -11.338 5.346 1.00 78.88 235 GLY A CA 1
ATOM 1931 C C . GLY A 1 235 ? -13.849 -11.276 4.696 1.00 78.88 235 GLY A C 1
ATOM 1932 O O . GLY A 1 235 ? -13.060 -12.204 4.859 1.00 78.88 235 GLY A O 1
ATOM 1933 N N . LYS A 1 236 ? -13.511 -10.196 3.978 1.00 86.62 236 LYS A N 1
ATOM 1934 C CA . LYS A 1 236 ? -12.180 -9.994 3.385 1.00 86.62 236 LYS A CA 1
ATOM 1935 C C . LYS A 1 236 ? -11.288 -9.196 4.324 1.00 86.62 236 LYS A C 1
ATOM 1937 O O . LYS A 1 236 ? -11.737 -8.194 4.872 1.00 86.62 236 LYS A O 1
ATOM 1942 N N . LEU A 1 237 ? -10.033 -9.620 4.441 1.00 86.25 237 LEU A N 1
ATOM 1943 C CA . LEU A 1 237 ? -8.982 -8.952 5.206 1.00 86.25 237 LEU A CA 1
ATOM 1944 C C . LEU A 1 237 ? -8.093 -8.112 4.293 1.00 86.25 237 LEU A C 1
ATOM 1946 O O . LEU A 1 237 ? -7.745 -8.520 3.182 1.00 86.25 237 LEU A O 1
ATOM 1950 N N . PHE A 1 238 ? -7.707 -6.950 4.797 1.00 90.44 238 PHE A N 1
ATOM 1951 C CA . PHE A 1 238 ? -6.852 -5.992 4.123 1.00 90.44 238 PHE A CA 1
ATOM 1952 C C . PHE A 1 238 ? -5.772 -5.531 5.092 1.00 90.44 238 PHE A C 1
ATOM 1954 O O . PHE A 1 238 ? -6.069 -5.199 6.233 1.00 90.44 238 PHE A O 1
ATOM 1961 N N . TYR A 1 239 ? -4.530 -5.494 4.629 1.00 89.69 239 TYR A N 1
ATOM 1962 C CA . TYR A 1 239 ? -3.401 -4.956 5.376 1.00 89.69 239 TYR A CA 1
ATOM 1963 C C . TYR A 1 239 ? -3.050 -3.614 4.743 1.00 89.69 239 TYR A C 1
ATOM 1965 O O . TYR A 1 239 ? -2.688 -3.578 3.570 1.00 89.69 239 TYR A O 1
ATOM 1973 N N . PHE A 1 240 ? -3.247 -2.505 5.449 1.00 91.19 240 PHE A N 1
ATOM 1974 C CA . PHE A 1 240 ? -3.138 -1.167 4.870 1.00 91.19 240 PHE A CA 1
ATOM 1975 C C . PHE A 1 240 ? -2.055 -0.354 5.555 1.00 91.19 240 PHE A C 1
ATOM 1977 O O . PHE A 1 240 ? -2.092 -0.163 6.767 1.00 91.19 240 PHE A O 1
ATOM 1984 N N . GLU A 1 241 ? -1.156 0.193 4.744 1.00 91.19 241 GLU A N 1
ATOM 1985 C CA . GLU A 1 241 ? -0.238 1.243 5.171 1.00 91.19 241 GLU A CA 1
ATOM 1986 C C . GLU A 1 241 ? -0.774 2.599 4.727 1.00 91.19 241 GLU A C 1
ATOM 1988 O O . GLU A 1 241 ? -1.151 2.750 3.560 1.00 91.19 241 GLU A O 1
ATOM 1993 N N . ALA A 1 242 ? -0.809 3.592 5.615 1.00 90.00 242 ALA A N 1
ATOM 1994 C CA . ALA A 1 242 ? -1.429 4.868 5.309 1.00 90.00 242 ALA A CA 1
ATOM 1995 C C . ALA A 1 242 ? -0.466 6.052 5.343 1.00 90.00 242 ALA A C 1
ATOM 1997 O O . ALA A 1 242 ? 0.479 6.148 6.125 1.00 90.00 242 ALA A O 1
ATOM 1998 N N . LYS A 1 243 ? -0.725 7.013 4.455 1.00 88.38 243 LYS A N 1
ATOM 1999 C CA . LYS A 1 243 ? -0.010 8.288 4.405 1.00 88.38 243 LYS A CA 1
ATOM 2000 C C . LYS A 1 243 ? -0.983 9.433 4.181 1.00 88.38 243 LYS A C 1
ATOM 2002 O O . LYS A 1 243 ? -1.863 9.361 3.328 1.00 88.38 243 LYS A O 1
ATOM 2007 N N . THR A 1 244 ? -0.780 10.524 4.912 1.00 84.50 244 THR A N 1
ATOM 2008 C CA . THR A 1 244 ? -1.511 11.782 4.709 1.00 84.50 244 THR A CA 1
ATOM 2009 C C . THR A 1 244 ? -0.664 12.763 3.908 1.00 84.50 244 THR A C 1
ATOM 2011 O O . THR A 1 244 ? 0.531 12.919 4.172 1.00 84.50 244 THR A O 1
ATOM 2014 N N . ILE A 1 245 ? -1.295 13.462 2.966 1.00 80.81 245 ILE A N 1
ATOM 2015 C CA . ILE A 1 245 ? -0.677 14.496 2.136 1.00 80.81 245 ILE A CA 1
ATOM 2016 C C . ILE A 1 245 ? -1.303 15.845 2.488 1.00 80.81 245 ILE A C 1
ATOM 2018 O O . ILE A 1 245 ? -2.513 16.012 2.368 1.00 80.81 245 ILE A O 1
ATOM 2022 N N . ASN A 1 246 ? -0.469 16.792 2.921 1.00 70.50 246 ASN A N 1
ATOM 2023 C CA . ASN A 1 246 ? -0.858 18.144 3.341 1.00 70.50 246 ASN A CA 1
ATOM 2024 C C . ASN A 1 246 ? 0.033 19.240 2.711 1.00 70.50 246 ASN A C 1
ATOM 2026 O O . ASN A 1 246 ? 0.282 20.267 3.332 1.00 70.50 246 ASN A O 1
ATOM 2030 N N . GLY A 1 247 ? 0.562 19.003 1.505 1.00 61.47 247 GLY A N 1
ATOM 2031 C CA . GLY A 1 247 ? 1.322 19.994 0.723 1.00 61.47 247 GLY A CA 1
ATOM 2032 C C . GLY A 1 247 ? 2.843 20.006 0.937 1.00 61.47 247 GLY A C 1
ATOM 2033 O O . GLY A 1 247 ? 3.565 20.428 0.044 1.00 61.47 247 GLY A O 1
ATOM 2034 N N . GLN A 1 248 ? 3.357 19.471 2.051 1.00 56.94 248 GLN A N 1
ATOM 2035 C CA . GLN A 1 248 ? 4.809 19.403 2.316 1.00 56.94 248 GLN A CA 1
ATOM 2036 C C . GLN A 1 248 ? 5.526 18.229 1.622 1.00 56.94 248 GLN A C 1
ATOM 2038 O O . GLN A 1 248 ? 6.751 18.164 1.601 1.00 56.94 248 GLN A O 1
ATOM 2043 N N . SER A 1 249 ? 4.787 17.248 1.102 1.00 63.75 249 SER A N 1
ATOM 2044 C CA . SER A 1 249 ? 5.348 16.046 0.471 1.00 63.75 249 SER A CA 1
ATOM 2045 C C . SER A 1 249 ? 4.572 15.714 -0.797 1.00 63.75 249 SER A C 1
ATOM 2047 O O . SER A 1 249 ? 3.352 15.870 -0.830 1.00 63.75 249 SER A O 1
ATOM 2049 N N . THR A 1 250 ? 5.261 15.217 -1.825 1.00 80.00 250 THR A N 1
ATOM 2050 C CA . THR A 1 250 ? 4.615 14.849 -3.094 1.00 80.00 250 THR A CA 1
ATOM 2051 C C . THR A 1 250 ? 3.846 13.530 -2.976 1.00 80.00 250 THR A C 1
ATOM 2053 O O . THR A 1 250 ? 4.188 12.656 -2.172 1.00 80.00 250 THR A O 1
ATOM 2056 N N . ILE A 1 251 ? 2.826 13.351 -3.823 1.00 83.50 251 ILE A N 1
ATOM 2057 C CA . ILE A 1 251 ? 2.046 12.104 -3.911 1.00 83.50 251 ILE A CA 1
ATOM 2058 C C . ILE A 1 251 ? 2.962 10.911 -4.215 1.00 83.50 251 ILE A C 1
ATOM 2060 O O . ILE A 1 251 ? 2.870 9.881 -3.547 1.00 83.50 251 ILE A O 1
ATOM 2064 N N . LYS A 1 252 ? 3.905 11.069 -5.157 1.00 82.75 252 LYS A N 1
ATOM 2065 C CA . LYS A 1 252 ? 4.879 10.018 -5.506 1.00 82.75 252 LYS A CA 1
ATOM 2066 C C . LYS A 1 252 ? 5.685 9.569 -4.297 1.00 82.75 252 LYS A C 1
ATOM 2068 O O . LYS A 1 252 ? 5.824 8.370 -4.074 1.00 82.75 252 LYS A O 1
ATOM 2073 N N . GLN A 1 253 ? 6.198 10.516 -3.512 1.00 79.62 253 GLN A N 1
ATOM 2074 C CA . GLN A 1 253 ? 7.026 10.196 -2.355 1.00 79.62 253 GLN A CA 1
ATOM 2075 C C . GLN A 1 253 ? 6.253 9.363 -1.328 1.00 79.62 253 GLN A C 1
ATOM 2077 O O . GLN A 1 253 ? 6.744 8.326 -0.887 1.00 79.62 253 GLN A O 1
ATOM 2082 N N . ARG A 1 254 ? 5.021 9.765 -0.996 1.00 84.25 254 ARG A N 1
ATOM 2083 C CA . ARG A 1 254 ? 4.194 9.028 -0.029 1.00 84.25 254 ARG A CA 1
ATOM 2084 C C . ARG A 1 254 ? 3.828 7.629 -0.507 1.00 84.25 254 ARG A C 1
ATOM 2086 O O . ARG A 1 254 ? 3.874 6.695 0.288 1.00 84.25 254 ARG A O 1
ATOM 2093 N N . LEU A 1 255 ? 3.527 7.473 -1.795 1.00 83.88 255 LEU A N 1
ATOM 2094 C CA . LEU A 1 255 ? 3.266 6.160 -2.385 1.00 83.88 255 LEU A CA 1
ATOM 2095 C C . LEU A 1 255 ? 4.482 5.237 -2.287 1.00 83.88 255 LEU A C 1
ATOM 2097 O O . LEU A 1 255 ? 4.344 4.079 -1.900 1.00 83.88 255 LEU A O 1
ATOM 2101 N N . ILE A 1 256 ? 5.678 5.753 -2.579 1.00 79.94 256 ILE A N 1
ATOM 2102 C CA . ILE A 1 256 ? 6.920 4.980 -2.473 1.00 79.94 256 ILE A CA 1
ATOM 2103 C C . ILE A 1 256 ? 7.176 4.571 -1.019 1.00 79.94 256 ILE A C 1
ATOM 2105 O O . ILE A 1 256 ? 7.422 3.395 -0.763 1.00 79.94 256 ILE A O 1
ATOM 2109 N N . GLU A 1 257 ? 7.077 5.503 -0.068 1.00 80.31 257 GLU A N 1
ATOM 2110 C CA . GLU A 1 257 ? 7.258 5.219 1.363 1.00 80.31 257 GLU A CA 1
ATOM 2111 C C . GLU A 1 257 ? 6.315 4.103 1.835 1.00 80.31 257 GLU A C 1
ATOM 2113 O O . GLU A 1 257 ? 6.764 3.123 2.438 1.00 80.31 257 GLU A O 1
ATOM 2118 N N . ALA A 1 258 ? 5.027 4.220 1.501 1.00 80.25 258 ALA A N 1
ATOM 2119 C CA . ALA A 1 258 ? 4.003 3.263 1.902 1.00 80.25 258 ALA A CA 1
ATOM 2120 C C . ALA A 1 258 ? 4.174 1.884 1.241 1.00 80.25 258 ALA A C 1
ATOM 2122 O O . ALA A 1 258 ? 3.975 0.854 1.884 1.00 80.25 258 ALA A O 1
ATOM 2123 N N . SER A 1 259 ? 4.627 1.845 -0.017 1.00 78.81 259 SER A N 1
ATOM 2124 C CA . SER A 1 259 ? 4.828 0.596 -0.770 1.00 78.81 259 SER A CA 1
ATOM 2125 C C . SER A 1 259 ? 5.861 -0.355 -0.159 1.00 78.81 259 SER A C 1
ATOM 2127 O O . SER A 1 259 ? 5.910 -1.528 -0.520 1.00 78.81 259 SER A O 1
ATOM 2129 N N . THR A 1 260 ? 6.696 0.140 0.763 1.00 76.38 260 THR A N 1
ATOM 2130 C CA . THR A 1 260 ? 7.697 -0.682 1.457 1.00 76.38 260 THR A CA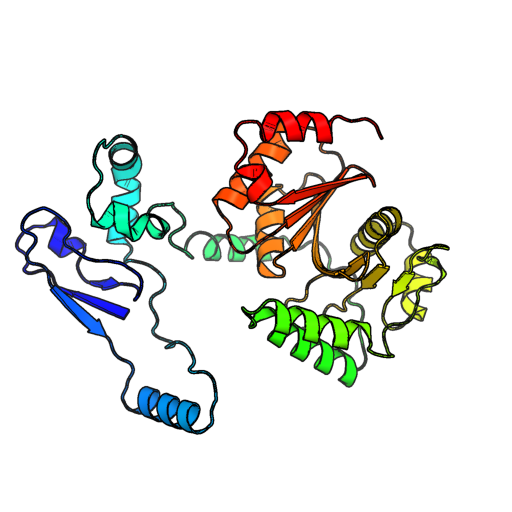 1
ATOM 2131 C C . THR A 1 260 ? 7.126 -1.518 2.598 1.00 76.38 260 THR A C 1
ATOM 2133 O O . THR A 1 260 ? 7.845 -2.370 3.115 1.00 76.38 260 THR A O 1
ATOM 2136 N N . GLN A 1 261 ? 5.883 -1.258 3.017 1.00 69.44 261 GLN A N 1
ATOM 2137 C CA . GLN A 1 261 ? 5.311 -1.835 4.239 1.00 69.44 261 GLN A CA 1
ATOM 2138 C C . GLN A 1 261 ? 4.040 -2.645 3.981 1.00 69.44 261 GLN A C 1
ATOM 2140 O O . GLN A 1 261 ? 3.739 -3.553 4.746 1.00 69.44 261 GLN A O 1
ATOM 2145 N N . SER A 1 262 ? 3.312 -2.356 2.898 1.00 80.50 262 SER A N 1
ATOM 2146 C CA . SER A 1 262 ? 2.134 -3.126 2.506 1.00 80.50 262 SER A CA 1
ATOM 2147 C C . SER A 1 262 ? 1.962 -3.199 0.986 1.00 80.50 262 SER A C 1
ATOM 2149 O O . SER A 1 262 ? 2.372 -2.302 0.248 1.00 80.50 262 SER A O 1
ATOM 2151 N N . ASP A 1 263 ? 1.298 -4.264 0.525 1.00 80.56 263 ASP A N 1
ATOM 2152 C CA . ASP A 1 263 ? 0.798 -4.395 -0.845 1.00 80.56 263 ASP A CA 1
ATOM 2153 C C . ASP A 1 263 ? -0.504 -3.605 -1.087 1.00 80.56 263 ASP A C 1
ATOM 2155 O O . ASP A 1 263 ? -1.020 -3.598 -2.207 1.00 80.56 263 ASP A O 1
ATOM 2159 N N . ARG A 1 264 ? -1.030 -2.903 -0.076 1.00 90.06 264 ARG A N 1
ATOM 2160 C CA . ARG A 1 264 ? -2.131 -1.944 -0.218 1.00 90.06 264 ARG A CA 1
ATOM 2161 C C . ARG A 1 264 ? -1.845 -0.662 0.545 1.00 90.06 264 ARG A C 1
ATOM 2163 O O . ARG A 1 264 ? -1.524 -0.679 1.732 1.00 90.06 264 ARG A O 1
ATOM 2170 N N . VAL A 1 265 ? -2.018 0.458 -0.142 1.00 92.62 265 VAL A N 1
ATOM 2171 C CA . VAL A 1 265 ? -1.675 1.784 0.376 1.00 92.62 265 VAL A CA 1
ATOM 2172 C C . VAL A 1 265 ? -2.928 2.634 0.506 1.00 92.62 265 VAL A C 1
ATOM 2174 O O . VAL A 1 265 ? -3.728 2.693 -0.424 1.00 92.62 265 VAL A O 1
ATOM 2177 N N . ILE A 1 266 ? -3.075 3.337 1.626 1.00 94.69 266 ILE A N 1
ATOM 2178 C CA . ILE A 1 266 ? -4.060 4.401 1.800 1.00 94.69 266 ILE A CA 1
ATOM 2179 C C . ILE A 1 266 ? -3.369 5.755 1.633 1.00 94.69 266 ILE A C 1
ATOM 2181 O O . ILE A 1 266 ? -2.387 6.059 2.310 1.00 94.69 266 ILE A O 1
ATOM 2185 N N . LEU A 1 267 ? -3.922 6.601 0.771 1.00 91.69 267 LEU A N 1
ATOM 2186 C CA . LEU A 1 267 ? -3.568 8.008 0.665 1.00 91.69 267 LEU A CA 1
ATOM 2187 C C . LEU A 1 267 ? -4.722 8.883 1.139 1.00 91.69 267 LEU A C 1
ATOM 2189 O O . LEU A 1 267 ? -5.772 8.961 0.497 1.00 91.69 267 LEU A O 1
ATOM 2193 N N . ASP A 1 268 ? -4.501 9.593 2.237 1.00 89.69 268 ASP A N 1
ATOM 2194 C CA . ASP A 1 268 ? -5.409 10.631 2.696 1.00 89.69 268 ASP A CA 1
ATOM 2195 C C . ASP A 1 268 ? -4.980 11.990 2.139 1.00 89.69 268 ASP A C 1
ATOM 2197 O O . ASP A 1 268 ? -3.976 12.566 2.569 1.00 89.69 268 ASP A O 1
ATOM 2201 N N . ILE A 1 269 ? -5.711 12.480 1.139 1.00 83.94 269 ILE A N 1
ATOM 2202 C CA . ILE A 1 269 ? -5.369 13.709 0.424 1.00 83.94 269 ILE A CA 1
ATOM 2203 C C . ILE A 1 269 ? -6.158 14.873 1.024 1.00 83.94 269 ILE A C 1
ATOM 2205 O O . ILE A 1 269 ? -7.385 14.935 0.915 1.00 83.94 269 ILE A O 1
ATOM 2209 N N . VAL A 1 270 ? -5.440 15.823 1.627 1.00 79.00 270 VAL A N 1
ATOM 2210 C CA . VAL A 1 270 ? -6.013 17.021 2.247 1.00 79.00 270 VAL A CA 1
ATOM 2211 C C . VAL A 1 270 ? -5.547 18.257 1.480 1.00 79.00 270 VAL A C 1
ATOM 2213 O O . VAL A 1 270 ? -4.353 18.472 1.297 1.00 79.00 270 VAL A O 1
ATOM 2216 N N . GLY A 1 271 ? -6.495 19.071 1.011 1.00 73.12 271 GLY A N 1
ATOM 2217 C CA . GLY A 1 271 ? -6.213 20.359 0.361 1.00 73.12 271 GLY A CA 1
ATOM 2218 C C . GLY A 1 271 ? -5.760 20.296 -1.105 1.00 73.12 271 GLY A C 1
ATOM 2219 O O . GLY A 1 271 ? -5.687 21.337 -1.746 1.00 73.12 271 GLY A O 1
ATOM 2220 N N . ILE A 1 272 ? -5.509 19.110 -1.670 1.00 70.44 272 ILE A N 1
ATOM 2221 C CA . ILE A 1 272 ? -5.201 18.939 -3.101 1.00 70.44 272 ILE A CA 1
ATOM 2222 C C . ILE A 1 272 ? -6.469 18.496 -3.834 1.00 70.44 272 ILE A C 1
ATOM 2224 O O . ILE A 1 272 ? -7.043 17.458 -3.500 1.00 70.44 272 ILE A O 1
ATOM 2228 N N . ASP A 1 273 ? -6.887 19.251 -4.856 1.00 73.06 273 ASP A N 1
ATOM 2229 C CA . ASP A 1 273 ? -8.090 18.925 -5.642 1.00 73.06 273 ASP A CA 1
ATOM 2230 C C . ASP A 1 273 ? -7.841 18.718 -7.145 1.00 73.06 273 ASP A C 1
ATOM 2232 O O . ASP A 1 273 ? -8.768 18.446 -7.911 1.00 73.06 273 ASP A O 1
ATOM 2236 N N . ASN A 1 274 ? -6.584 18.780 -7.595 1.00 85.50 274 ASN A N 1
ATOM 2237 C CA . ASN A 1 274 ? -6.261 18.501 -8.990 1.00 85.50 274 ASN A CA 1
ATOM 2238 C C . ASN A 1 274 ? -6.308 16.989 -9.274 1.00 85.50 274 ASN A C 1
ATOM 2240 O O . ASN A 1 274 ? -5.304 16.282 -9.210 1.00 85.50 274 ASN A O 1
ATOM 2244 N N . GLY A 1 275 ? -7.494 16.494 -9.634 1.00 86.44 275 GLY A N 1
ATOM 2245 C CA . GLY A 1 275 ? -7.709 15.080 -9.948 1.00 86.44 275 GLY A CA 1
ATOM 2246 C C . GLY A 1 275 ? -6.867 14.551 -11.116 1.00 86.44 275 GLY A C 1
ATOM 2247 O O . GLY A 1 275 ? -6.619 13.350 -11.166 1.00 86.44 275 GLY A O 1
ATOM 2248 N N . ARG A 1 276 ? -6.407 15.412 -12.042 1.00 88.06 276 ARG A N 1
ATOM 2249 C CA . ARG A 1 276 ? -5.509 14.993 -13.132 1.00 88.06 276 ARG A CA 1
ATOM 2250 C C . ARG A 1 276 ? -4.121 14.675 -12.592 1.00 88.06 276 ARG A C 1
ATOM 2252 O O . ARG A 1 276 ? -3.627 13.586 -12.846 1.00 88.06 276 ARG A O 1
ATOM 2259 N N . ASP A 1 277 ? -3.549 15.591 -11.815 1.00 86.94 277 ASP A N 1
ATOM 2260 C CA . ASP A 1 277 ? -2.240 15.392 -11.189 1.00 86.94 277 ASP A CA 1
ATOM 2261 C C . ASP A 1 277 ? -2.243 14.136 -10.307 1.00 86.94 277 ASP A C 1
ATOM 2263 O O . ASP A 1 277 ? -1.372 13.278 -10.425 1.00 86.94 277 ASP A O 1
ATOM 2267 N N . ILE A 1 278 ? -3.285 13.946 -9.495 1.00 90.44 278 ILE A N 1
ATOM 2268 C CA . ILE A 1 278 ? -3.431 12.736 -8.676 1.00 90.44 278 ILE A CA 1
ATOM 2269 C C . ILE A 1 278 ? -3.460 11.474 -9.555 1.00 90.44 278 ILE A C 1
ATOM 2271 O O . ILE A 1 278 ? -2.737 10.518 -9.267 1.00 90.44 278 ILE A O 1
ATOM 2275 N N . ALA A 1 279 ? -4.246 11.471 -10.639 1.00 92.06 279 ALA A N 1
ATOM 2276 C CA . ALA A 1 279 ? -4.309 10.344 -11.569 1.00 92.06 279 ALA A CA 1
ATOM 2277 C C . ALA A 1 279 ? -2.947 10.049 -12.210 1.00 92.06 279 ALA A C 1
ATOM 2279 O O . ALA A 1 279 ? -2.528 8.894 -12.230 1.00 92.06 279 ALA A O 1
ATOM 2280 N N . ASP A 1 280 ? -2.246 11.075 -12.693 1.00 87.81 280 ASP A N 1
ATOM 2281 C CA . ASP A 1 280 ? -0.942 10.938 -13.347 1.00 87.81 280 ASP A CA 1
ATOM 2282 C C . ASP A 1 280 ? 0.106 10.374 -12.373 1.00 87.81 280 ASP A C 1
ATOM 2284 O O . ASP A 1 280 ? 0.865 9.467 -12.723 1.00 87.81 280 ASP A O 1
ATOM 2288 N N . ASN A 1 281 ? 0.097 10.821 -11.113 1.00 89.75 281 ASN A N 1
ATOM 2289 C CA . ASN A 1 281 ? 0.976 10.292 -10.069 1.00 89.75 281 ASN A CA 1
ATOM 2290 C C . ASN A 1 281 ? 0.665 8.828 -9.710 1.00 89.75 281 ASN A C 1
ATOM 2292 O O . ASN A 1 281 ? 1.594 8.039 -9.531 1.00 89.75 281 ASN A O 1
ATOM 2296 N N . ILE A 1 282 ? -0.614 8.449 -9.623 1.00 91.19 282 ILE A N 1
ATOM 2297 C CA . ILE A 1 282 ? -1.023 7.058 -9.362 1.00 91.19 282 ILE A CA 1
ATOM 2298 C C . ILE A 1 282 ? -0.677 6.157 -10.549 1.00 91.19 282 ILE A C 1
ATOM 2300 O O . ILE A 1 282 ? -0.171 5.054 -10.350 1.00 91.19 282 ILE A O 1
ATOM 2304 N N . LYS A 1 283 ? -0.927 6.621 -11.778 1.00 89.69 283 LYS A N 1
ATOM 2305 C CA . LYS A 1 283 ? -0.589 5.887 -12.998 1.00 89.69 283 LYS A CA 1
ATOM 2306 C C . LYS A 1 283 ? 0.907 5.618 -13.057 1.00 89.69 283 LYS A C 1
ATOM 2308 O O . LYS A 1 283 ? 1.307 4.460 -13.121 1.00 89.69 283 LYS A O 1
ATOM 2313 N N . TRP A 1 284 ? 1.709 6.671 -12.903 1.00 87.94 284 TRP A N 1
ATOM 2314 C CA . TRP A 1 284 ? 3.159 6.553 -12.813 1.00 87.94 284 TRP A CA 1
ATOM 2315 C C . TRP A 1 284 ? 3.571 5.567 -11.717 1.00 87.94 284 TRP A C 1
ATOM 2317 O O . TRP A 1 284 ? 4.455 4.745 -11.931 1.00 87.94 284 TRP A O 1
ATOM 2327 N N . PHE A 1 285 ? 2.929 5.610 -10.547 1.00 85.88 285 PHE A N 1
ATOM 2328 C CA . PHE A 1 285 ? 3.252 4.698 -9.457 1.00 85.88 285 PHE A CA 1
ATOM 2329 C C . PHE A 1 285 ? 3.020 3.230 -9.837 1.00 85.88 285 PHE A C 1
ATOM 2331 O O . PHE A 1 285 ? 3.946 2.442 -9.682 1.00 85.88 285 PHE A O 1
ATOM 2338 N N . PHE A 1 286 ? 1.856 2.866 -10.383 1.00 84.62 286 PHE A N 1
ATOM 2339 C CA . PHE A 1 286 ? 1.569 1.482 -10.792 1.00 84.62 286 PHE A CA 1
ATOM 2340 C C . PHE A 1 286 ? 2.408 1.014 -11.992 1.00 84.62 286 PHE A C 1
ATOM 2342 O O . PHE A 1 286 ? 2.793 -0.150 -12.047 1.00 84.62 286 PHE A O 1
ATOM 2349 N N . GLU A 1 287 ? 2.768 1.911 -12.912 1.00 81.75 287 GLU A N 1
ATOM 2350 C CA . GLU A 1 287 ? 3.721 1.613 -13.996 1.00 81.75 287 GLU A CA 1
ATOM 2351 C C . GLU A 1 287 ? 5.131 1.303 -13.466 1.00 81.75 287 GLU A C 1
ATOM 2353 O O . GLU A 1 287 ? 5.923 0.641 -14.130 1.00 81.75 287 GLU A O 1
ATOM 2358 N N . ASN A 1 288 ? 5.450 1.776 -12.259 1.00 77.75 288 ASN A N 1
ATOM 2359 C CA . ASN A 1 288 ? 6.776 1.690 -11.655 1.00 77.75 288 ASN A CA 1
ATOM 2360 C C . ASN A 1 288 ? 6.824 0.829 -10.379 1.00 77.75 288 ASN A C 1
ATOM 2362 O O . ASN A 1 288 ? 7.873 0.752 -9.734 1.00 77.75 288 ASN A O 1
ATOM 2366 N N . ASN A 1 289 ? 5.705 0.230 -9.979 1.00 76.94 289 ASN A N 1
ATOM 2367 C CA . ASN A 1 289 ? 5.576 -0.572 -8.774 1.00 76.94 289 ASN A CA 1
ATOM 2368 C C . ASN A 1 289 ? 4.600 -1.723 -9.033 1.00 76.94 289 ASN A C 1
ATOM 2370 O O . ASN A 1 289 ? 3.406 -1.520 -9.233 1.00 76.94 289 ASN A O 1
ATOM 2374 N N . ASN A 1 290 ? 5.126 -2.944 -8.998 1.00 76.56 290 ASN A N 1
ATOM 2375 C CA . ASN A 1 290 ? 4.358 -4.176 -9.165 1.00 76.56 290 ASN A CA 1
ATOM 2376 C C . ASN A 1 290 ? 4.053 -4.880 -7.831 1.00 76.56 290 ASN A C 1
ATOM 2378 O O . ASN A 1 290 ? 3.379 -5.910 -7.834 1.00 76.56 290 ASN A O 1
ATOM 2382 N N . SER A 1 291 ? 4.550 -4.356 -6.705 1.00 77.31 291 SER A N 1
ATOM 2383 C CA . SER A 1 291 ? 4.355 -4.948 -5.380 1.00 77.31 291 SER A CA 1
ATOM 2384 C C . SER A 1 291 ? 3.033 -4.525 -4.744 1.00 77.31 291 SER A C 1
ATOM 2386 O O . SER A 1 291 ? 2.444 -5.299 -3.993 1.00 77.31 291 SER A O 1
ATOM 2388 N N . VAL A 1 292 ? 2.544 -3.323 -5.055 1.00 83.94 292 VAL A N 1
ATOM 2389 C CA . VAL A 1 292 ? 1.268 -2.803 -4.562 1.00 83.94 292 VAL A CA 1
ATOM 2390 C C . VAL A 1 292 ? 0.133 -3.212 -5.495 1.00 83.94 292 VAL A C 1
ATOM 2392 O O . VAL A 1 292 ? 0.145 -2.956 -6.697 1.00 83.94 292 VAL A O 1
ATOM 2395 N N . LYS A 1 293 ? -0.889 -3.843 -4.921 1.00 87.50 293 LYS A N 1
ATOM 2396 C CA . LYS A 1 293 ? -2.099 -4.312 -5.603 1.00 87.50 293 LYS A CA 1
ATOM 2397 C C . LYS A 1 293 ? -3.175 -3.231 -5.681 1.00 87.50 293 LYS A C 1
ATOM 2399 O O . LYS A 1 293 ? -3.963 -3.214 -6.630 1.00 87.50 293 LYS A O 1
ATOM 2404 N N . GLU A 1 294 ? -3.233 -2.351 -4.683 1.00 93.00 294 GLU A N 1
ATOM 2405 C CA . GLU A 1 294 ? -4.291 -1.350 -4.545 1.00 93.00 294 GLU A CA 1
ATOM 2406 C C . GLU A 1 294 ? -3.794 -0.068 -3.867 1.00 93.00 294 GLU A C 1
ATOM 2408 O O . GLU A 1 294 ? -3.109 -0.111 -2.846 1.00 93.00 294 GLU A O 1
ATOM 2413 N N . VAL A 1 295 ? -4.206 1.073 -4.417 1.00 94.94 295 VAL A N 1
ATOM 2414 C CA . VAL A 1 295 ? -4.118 2.386 -3.781 1.00 94.94 295 VAL A CA 1
ATOM 2415 C C . VAL A 1 295 ? -5.540 2.849 -3.486 1.00 94.94 295 VAL A C 1
ATOM 2417 O O . VAL A 1 295 ? -6.357 3.028 -4.391 1.00 94.94 295 VAL A O 1
ATOM 2420 N N . VAL A 1 296 ? -5.833 3.038 -2.208 1.00 95.12 296 VAL A N 1
ATOM 2421 C CA . VAL A 1 296 ? -7.096 3.563 -1.704 1.00 95.12 296 VAL A CA 1
ATOM 2422 C C . VAL A 1 296 ? -6.908 5.038 -1.393 1.00 95.12 296 VAL A C 1
ATOM 2424 O O . VAL A 1 296 ? -6.024 5.410 -0.631 1.00 95.12 296 VAL A O 1
ATOM 2427 N N . LEU A 1 297 ? -7.742 5.895 -1.965 1.00 93.88 297 LEU A N 1
ATOM 2428 C CA . LEU A 1 297 ? -7.694 7.330 -1.737 1.00 93.88 297 LEU A CA 1
ATOM 2429 C C . LEU A 1 297 ? -8.908 7.790 -0.955 1.00 93.88 297 LEU A C 1
ATOM 2431 O O . LEU A 1 297 ? -10.037 7.391 -1.248 1.00 93.88 297 LEU A O 1
ATOM 2435 N N . PHE A 1 298 ? -8.671 8.698 -0.018 1.00 90.81 298 PHE A N 1
ATOM 2436 C CA . PHE A 1 298 ? -9.734 9.450 0.621 1.00 90.81 298 PHE A CA 1
ATOM 2437 C C . PHE A 1 298 ? -9.777 10.874 0.082 1.00 90.81 298 PHE A C 1
ATOM 2439 O O . PHE A 1 298 ? -8.831 11.645 0.233 1.00 90.81 298 PHE A O 1
ATOM 2446 N N . LYS A 1 299 ? -10.922 11.233 -0.509 1.00 86.25 299 LYS A N 1
ATOM 2447 C CA . LYS A 1 299 ? -11.319 12.629 -0.718 1.00 86.25 299 LYS A CA 1
ATOM 2448 C C . LYS A 1 299 ? -12.336 12.980 0.360 1.00 86.25 299 LYS A C 1
ATOM 2450 O O . LYS A 1 299 ? -13.486 12.533 0.302 1.00 86.25 299 LYS A O 1
ATOM 2455 N N . LYS A 1 300 ? -11.914 13.742 1.372 1.00 84.00 300 LYS A N 1
ATOM 2456 C CA . LYS A 1 300 ? -12.656 13.880 2.640 1.00 84.00 300 LYS A CA 1
ATOM 2457 C C . LYS A 1 300 ? -12.880 12.488 3.250 1.00 84.00 300 LYS A C 1
ATOM 2459 O O . LYS A 1 300 ? -11.915 11.866 3.668 1.00 84.00 300 LYS A O 1
ATOM 2464 N N . SER A 1 301 ? -14.105 11.962 3.249 1.00 85.06 301 SER A N 1
ATOM 2465 C CA . SER A 1 301 ? -14.389 10.575 3.659 1.00 85.06 301 SER A CA 1
ATOM 2466 C C . SER A 1 301 ? -14.992 9.699 2.558 1.00 85.06 301 SER A C 1
ATOM 2468 O O . SER A 1 301 ? -15.552 8.641 2.837 1.00 85.06 301 SER A O 1
ATOM 2470 N N . ARG A 1 302 ? -14.917 10.128 1.292 1.00 89.25 302 ARG A N 1
ATOM 2471 C CA . ARG A 1 302 ? -15.254 9.260 0.158 1.00 89.25 302 ARG A CA 1
ATOM 2472 C C . ARG A 1 302 ? -14.038 8.423 -0.198 1.00 89.25 302 ARG A C 1
ATOM 2474 O O . ARG A 1 302 ? -12.971 8.987 -0.432 1.00 89.25 302 ARG A O 1
ATOM 2481 N N . LEU A 1 303 ? -14.229 7.112 -0.256 1.00 92.88 303 LEU A N 1
ATOM 2482 C CA . LEU A 1 303 ? -13.206 6.164 -0.664 1.00 92.88 303 LEU A CA 1
ATOM 2483 C C . LEU A 1 303 ? -13.208 6.000 -2.186 1.00 92.88 303 LEU A C 1
ATOM 2485 O O . LEU A 1 303 ? -14.260 5.801 -2.791 1.00 92.88 303 LEU A O 1
ATOM 2489 N N . ILE A 1 304 ? -12.025 6.061 -2.790 1.00 94.19 304 ILE A N 1
ATOM 2490 C CA . ILE A 1 304 ? -11.780 5.748 -4.200 1.00 94.19 304 ILE A CA 1
ATOM 2491 C C . ILE A 1 304 ? -10.715 4.656 -4.240 1.00 94.19 304 ILE A C 1
ATOM 2493 O O . ILE A 1 304 ? -9.618 4.848 -3.729 1.00 94.19 304 ILE A O 1
ATOM 2497 N N . SER A 1 305 ? -11.028 3.506 -4.833 1.00 94.00 305 SER A N 1
ATOM 2498 C CA . SER A 1 305 ? -10.080 2.391 -4.972 1.00 94.00 305 SER A CA 1
ATOM 2499 C C . SER A 1 305 ? -9.514 2.355 -6.388 1.00 94.00 305 SER A C 1
ATOM 2501 O O . SER A 1 305 ? -10.267 2.282 -7.369 1.00 94.00 305 SER A O 1
ATOM 2503 N N . VAL A 1 306 ? -8.186 2.371 -6.495 1.00 94.50 306 VAL A N 1
ATOM 2504 C CA . VAL A 1 306 ? -7.448 2.237 -7.751 1.00 94.50 306 VAL A CA 1
ATOM 2505 C C . VAL A 1 306 ? -6.564 0.998 -7.691 1.00 94.50 306 VAL A C 1
ATOM 2507 O O . VAL A 1 306 ? -5.775 0.821 -6.769 1.00 94.50 306 VAL A O 1
ATOM 2510 N N . THR A 1 307 ? -6.680 0.140 -8.699 1.00 92.38 307 THR A N 1
ATOM 2511 C CA . THR A 1 307 ? -5.860 -1.068 -8.855 1.00 92.38 307 THR A CA 1
ATOM 2512 C C . THR A 1 307 ? -5.073 -0.994 -10.155 1.00 92.38 307 THR A C 1
ATOM 2514 O O . THR A 1 307 ? -5.464 -0.270 -11.074 1.00 92.38 307 THR A O 1
ATOM 2517 N N . ASN A 1 308 ? -4.015 -1.800 -10.279 1.00 82.75 308 ASN A N 1
ATOM 2518 C CA . ASN A 1 308 ? -3.209 -1.852 -11.503 1.00 82.75 308 ASN A CA 1
ATOM 2519 C C . ASN A 1 308 ? -4.067 -2.131 -12.760 1.00 82.75 308 ASN A C 1
ATOM 2521 O O . ASN A 1 308 ? -3.926 -1.477 -13.791 1.00 82.75 308 ASN A O 1
ATOM 2525 N N . ARG A 1 309 ? -5.073 -3.017 -12.645 1.00 85.50 309 ARG A N 1
ATOM 2526 C CA . ARG A 1 309 ? -6.031 -3.291 -13.733 1.00 85.50 309 ARG A CA 1
ATOM 2527 C C . ARG A 1 309 ? -6.786 -2.032 -14.181 1.00 85.50 309 ARG A C 1
ATOM 2529 O O . ARG A 1 309 ? -6.997 -1.858 -15.376 1.00 85.50 309 ARG A O 1
ATOM 2536 N N . LYS A 1 310 ? -7.198 -1.160 -13.250 1.00 86.12 310 LYS A N 1
ATOM 2537 C CA . LYS A 1 310 ? -7.889 0.097 -13.592 1.00 86.12 310 LYS A CA 1
ATOM 2538 C C . LYS A 1 310 ? -6.960 1.079 -14.311 1.00 86.12 310 LYS A C 1
ATOM 2540 O O . LYS A 1 310 ? -7.405 1.745 -15.240 1.00 86.12 310 LYS A O 1
ATOM 2545 N N . VAL A 1 311 ? -5.692 1.147 -13.903 1.00 86.25 311 VAL A N 1
ATOM 2546 C CA . VAL A 1 311 ? -4.687 2.044 -14.500 1.00 86.25 311 VAL A CA 1
ATOM 2547 C C . VAL A 1 311 ? -4.384 1.687 -15.955 1.00 86.25 311 VAL A C 1
ATOM 2549 O O . VAL A 1 311 ? -4.195 2.586 -16.770 1.00 86.25 311 VAL A O 1
ATOM 2552 N N . GLY A 1 312 ? -4.412 0.398 -16.305 1.00 82.75 312 GLY A N 1
ATOM 2553 C CA . GLY A 1 312 ? -4.205 -0.067 -17.682 1.00 82.75 312 GLY A CA 1
ATOM 2554 C C . GLY A 1 312 ? -5.295 0.349 -18.683 1.00 82.75 312 GLY A C 1
ATOM 2555 O O . GLY A 1 312 ? -5.116 0.175 -19.887 1.00 82.75 312 GLY A O 1
ATOM 2556 N N . SER A 1 313 ? -6.423 0.907 -18.226 1.00 88.94 313 SER A N 1
ATOM 2557 C CA . SER A 1 313 ? -7.468 1.424 -19.115 1.00 88.94 313 SER A CA 1
ATOM 2558 C C . SER A 1 313 ? -6.980 2.651 -19.891 1.00 88.94 313 SER A C 1
ATOM 2560 O O . SER A 1 313 ? -6.478 3.612 -19.305 1.00 88.94 313 SER A O 1
ATOM 2562 N N . ARG A 1 314 ? -7.241 2.688 -21.206 1.00 86.25 314 ARG A N 1
ATOM 2563 C CA . ARG A 1 314 ? -6.971 3.865 -22.059 1.00 86.25 314 ARG A CA 1
ATOM 2564 C C . ARG A 1 314 ? -7.657 5.139 -21.547 1.00 86.25 314 ARG A C 1
ATOM 2566 O O . ARG A 1 314 ? -7.145 6.232 -21.756 1.00 86.25 314 ARG A O 1
ATOM 2573 N N . ASN A 1 315 ? -8.778 4.994 -20.839 1.00 91.56 315 ASN A N 1
ATOM 2574 C CA . ASN A 1 315 ? -9.565 6.104 -20.300 1.00 91.56 315 ASN A CA 1
ATOM 2575 C C . ASN A 1 315 ? -9.295 6.397 -18.817 1.00 91.56 315 ASN A C 1
ATOM 2577 O O . ASN A 1 315 ? -9.968 7.257 -18.251 1.00 91.56 315 ASN A O 1
ATOM 2581 N N . PHE A 1 316 ? -8.302 5.750 -18.188 1.00 91.75 316 PHE A N 1
ATOM 2582 C CA . PHE A 1 316 ? -8.066 5.834 -16.742 1.00 91.75 316 PHE A CA 1
ATOM 2583 C C . PHE A 1 316 ? -8.072 7.271 -16.197 1.00 91.75 316 PHE A C 1
ATOM 2585 O O . PHE A 1 316 ? -8.800 7.563 -15.254 1.00 91.75 316 PHE A O 1
ATOM 2592 N N . ILE A 1 317 ? -7.318 8.190 -16.810 1.00 91.19 317 ILE A N 1
ATOM 2593 C CA . ILE A 1 317 ? -7.224 9.584 -16.342 1.00 91.19 317 ILE A CA 1
ATOM 2594 C C . ILE A 1 317 ? -8.593 10.278 -16.405 1.00 91.19 317 ILE A C 1
ATOM 2596 O O . ILE A 1 317 ? -8.976 10.994 -15.480 1.00 91.19 317 ILE A O 1
ATOM 2600 N N . LYS A 1 318 ? -9.351 10.067 -17.486 1.00 92.50 318 LYS A N 1
ATOM 2601 C CA . LYS A 1 318 ? -10.683 10.658 -17.673 1.00 92.50 318 LYS A CA 1
ATOM 2602 C C . LYS A 1 318 ? -11.668 10.117 -16.636 1.00 92.50 318 LYS A C 1
ATOM 2604 O O . LYS A 1 318 ? -12.367 10.903 -15.992 1.00 92.50 318 LYS A O 1
ATOM 2609 N N . ASP A 1 319 ? -11.683 8.801 -16.452 1.00 92.44 319 ASP A N 1
ATOM 2610 C CA . ASP A 1 319 ? -12.578 8.116 -15.520 1.00 92.44 319 ASP A CA 1
ATOM 2611 C C . ASP A 1 319 ? -12.254 8.495 -14.074 1.00 92.44 319 ASP A C 1
ATOM 2613 O O . ASP A 1 319 ? -13.152 8.872 -13.318 1.00 92.44 319 ASP A O 1
ATOM 2617 N N . PHE A 1 320 ? -10.966 8.514 -13.718 1.00 94.12 320 PHE A N 1
ATOM 2618 C CA . PHE A 1 320 ? -10.504 8.947 -12.405 1.00 94.12 320 PHE A CA 1
ATOM 2619 C C . PHE A 1 320 ? -10.876 10.402 -12.135 1.00 94.12 320 PHE A C 1
ATOM 2621 O O . PHE A 1 320 ? -11.408 10.698 -11.073 1.00 94.12 320 PHE A O 1
ATOM 2628 N N . LYS A 1 321 ? -10.666 11.325 -13.084 1.00 93.69 321 LYS A N 1
ATOM 2629 C CA . LYS A 1 321 ? -11.070 12.732 -12.917 1.00 93.69 321 LYS A CA 1
ATOM 2630 C C . LYS A 1 321 ? -12.567 12.867 -12.659 1.00 93.69 321 LYS A C 1
ATOM 2632 O O . LYS A 1 321 ? -12.963 13.629 -11.779 1.00 93.69 321 LYS A O 1
ATOM 2637 N N . LYS A 1 322 ? -13.394 12.128 -13.404 1.00 91.38 322 LYS A N 1
ATOM 2638 C CA . LYS A 1 322 ? -14.848 12.105 -13.202 1.00 91.38 322 LYS A CA 1
ATOM 2639 C C . LYS A 1 322 ? -15.189 11.573 -11.811 1.00 91.38 322 LYS A C 1
ATOM 2641 O O . LYS A 1 322 ? -15.988 12.178 -11.102 1.00 91.38 322 LYS A O 1
ATOM 2646 N N . GLU A 1 323 ? -14.560 10.477 -11.395 1.00 91.12 323 GLU A N 1
ATOM 2647 C CA . GLU A 1 323 ? -14.749 9.896 -10.067 1.00 91.12 323 GLU A CA 1
ATOM 2648 C C . GLU A 1 323 ? -14.256 10.829 -8.951 1.00 91.12 323 GLU A C 1
ATOM 2650 O O . GLU A 1 323 ? -14.924 10.966 -7.931 1.00 91.12 323 GLU A O 1
ATOM 2655 N N . TRP A 1 324 ? -13.138 11.528 -9.136 1.00 90.38 324 TRP A N 1
ATOM 2656 C CA . TRP A 1 324 ? -12.572 12.481 -8.181 1.00 90.38 324 TRP A CA 1
ATOM 2657 C C . TRP A 1 324 ? -13.418 13.753 -8.059 1.00 90.38 324 TRP A C 1
ATOM 2659 O O . TRP A 1 324 ? -13.633 14.252 -6.953 1.00 90.38 324 TRP A O 1
ATOM 2669 N N . GLY A 1 325 ? -13.932 14.259 -9.181 1.00 86.50 325 GLY A N 1
ATOM 2670 C CA . GLY A 1 325 ? -14.732 15.483 -9.271 1.00 86.50 325 GLY A CA 1
ATOM 2671 C C . GLY A 1 325 ? -16.172 15.346 -8.773 1.00 86.50 325 GLY A C 1
ATOM 2672 O O . GLY A 1 325 ? -16.818 16.358 -8.512 1.00 86.50 325 GLY A O 1
ATOM 2673 N N . ARG A 1 326 ? -16.677 14.119 -8.586 1.00 85.31 326 ARG A N 1
ATOM 2674 C CA . ARG A 1 326 ? -17.991 13.887 -7.970 1.00 85.31 326 ARG A CA 1
ATOM 2675 C C . ARG A 1 326 ? -18.059 14.556 -6.594 1.00 85.31 326 ARG A C 1
ATOM 2677 O O . ARG A 1 326 ? -17.294 14.194 -5.687 1.00 85.31 326 ARG A O 1
ATOM 2684 N N . LYS A 1 327 ? -18.978 15.523 -6.461 1.00 71.75 327 LYS A N 1
ATOM 2685 C CA . LYS A 1 327 ? -19.410 16.062 -5.167 1.00 71.75 327 LYS A CA 1
ATOM 2686 C C . LYS A 1 327 ? -20.010 14.910 -4.355 1.00 71.75 327 LYS A C 1
ATOM 2688 O O . LYS A 1 327 ? -20.579 13.984 -4.933 1.00 71.75 327 LYS A O 1
ATOM 2693 N N . LYS A 1 328 ? -19.712 14.914 -3.058 1.00 58.22 328 LYS A N 1
ATOM 2694 C CA . LYS A 1 328 ? -20.127 13.859 -2.137 1.00 58.22 328 LYS A CA 1
ATOM 2695 C C . LYS A 1 328 ? -21.612 13.977 -1.851 1.00 58.22 328 LYS A C 1
ATOM 2697 O O . LYS A 1 328 ? -22.050 15.144 -1.746 1.00 58.22 328 LYS A O 1
#

Sequence (328 aa):
MYRLISSNHCPFCAEMAGKYPKDFKFWGWHPHCRCTTIPILKSWEQMDEDNERLILGQPIPESPERILLPKESFRNWVRDNKDKIERAKVKPFFIQNNEKYLMEKGGGSEIKPKIKNYKHLANKKQPPVFFSDITGGLIANAIKLINQQKDNFQKVSILKEITQMRDFKPIRNLSNNKNTIYGFNIKQYDEILKQKEMPKNIVIAQKLLQNKYDVYLLPNVSGVKSADFIATKSGKLFYFEAKTINGQSTIKQRLIEASTQSDRVILDIVGIDNGRDIADNIKWFFENNNSVKEVVLFKKSRLISVTNRKVGSRNFIKDFKKEWGRKK

Radius of gyration: 24.15 Å; chains: 1; bounding box: 62×52×63 Å

Organism: NCBI:txid883096